Protein AF-A0A9E5PN42-F1 (afdb_monomer_lite)

Radius of gyration: 31.94 Å; chains: 1; bounding box: 64×83×110 Å

Sequence (280 aa):
MESFVILVLIAVAGLGISAAAQAGKRKPVKDAWRAAASALQLGLKPGDFFTYPEMHGEMHGHSVRVSIFTKGEESERHTRYRIILRSSLGVGLRIRERTALSGIQRLFRGKELSFDELEDRLVIRATASDAVVSMLGPLRRHTLRDFYAFFPDAVIDDTTITWENAGVDDTRDRIVENVRGLVKMADELEHWSREPEPRPLSEGDETTAAIAQTAVEPKRLPASIRVTDASESERAPSLSMDELLDPGWRPPRQPEVDETDMSEEERVEADAVIQEPKPA

Secondary structure (DSSP, 8-state):
-HHHHHHHHHHHHHHHHHHHHHHHHHHHHHHHHHHHHHHHT-EEE---SSS--EEEEEETTEEEEEEEEEETTTTEEEEEEEEE-SS--SS--EEEE--TT----TT--S-EE--TTSTTTEEEE-SSHHHHHHHT-HHHHHHHHHHHHHSTT-EEESSEEEEEEEB---SHHHHHHHHHHHHHHHHHHHHHHHS-------TTGGGS--------------------------PPP---GGGG--TT--PPPP---------TTTTSSTTSS--PPPP-

Structure (mmCIF, N/CA/C/O backbone):
data_AF-A0A9E5PN42-F1
#
_entry.id   AF-A0A9E5PN42-F1
#
loop_
_atom_site.group_PDB
_atom_site.id
_atom_site.type_symbol
_atom_site.label_atom_id
_atom_site.label_alt_id
_atom_site.label_comp_id
_atom_site.label_asym_id
_atom_site.label_entity_id
_atom_site.label_seq_id
_atom_site.pdbx_PDB_ins_code
_atom_site.Cartn_x
_atom_site.Cartn_y
_atom_site.Cartn_z
_atom_site.occupancy
_atom_site.B_iso_or_equiv
_atom_site.auth_seq_id
_atom_site.auth_comp_id
_atom_site.auth_asym_id
_atom_site.auth_atom_id
_atom_site.pdbx_PDB_model_num
ATOM 1 N N . MET A 1 1 ? 10.967 17.741 -52.995 1.00 62.84 1 MET A N 1
ATOM 2 C CA . MET A 1 1 ? 10.585 16.407 -52.472 1.00 62.84 1 MET A CA 1
ATOM 3 C C . MET A 1 1 ? 11.693 15.778 -51.630 1.00 62.84 1 MET A C 1
ATOM 5 O O . MET A 1 1 ? 11.369 15.193 -50.609 1.00 62.84 1 MET A O 1
ATOM 9 N N . GLU A 1 2 ? 12.974 15.951 -51.971 1.00 64.75 2 GLU A N 1
ATOM 10 C CA . GLU A 1 2 ? 14.103 15.354 -51.227 1.00 64.75 2 GLU A CA 1
ATOM 11 C C . GLU A 1 2 ? 14.234 15.832 -49.767 1.00 64.75 2 GLU A C 1
ATOM 13 O O . GLU A 1 2 ? 14.467 15.022 -48.874 1.00 64.75 2 GLU A O 1
ATOM 18 N N . SER A 1 3 ? 13.969 17.110 -49.475 1.00 63.12 3 SER A N 1
ATOM 19 C CA . SER A 1 3 ? 14.056 17.658 -48.107 1.00 63.12 3 SER A CA 1
ATOM 20 C C . SER A 1 3 ? 13.023 17.073 -47.129 1.00 63.12 3 SER A C 1
ATOM 22 O O . SER A 1 3 ? 13.270 17.023 -45.928 1.00 63.12 3 SER A O 1
ATOM 24 N N . PHE A 1 4 ? 11.877 16.592 -47.626 1.00 71.81 4 PHE A N 1
ATOM 25 C CA . PHE A 1 4 ? 10.840 15.969 -46.793 1.00 71.81 4 PHE A CA 1
ATOM 26 C C . PHE A 1 4 ? 11.228 14.540 -46.381 1.00 71.81 4 PHE A C 1
ATOM 28 O O . PHE A 1 4 ? 10.980 14.130 -45.251 1.00 71.81 4 PHE A O 1
ATOM 35 N N . VAL A 1 5 ? 11.906 13.800 -47.266 1.00 73.88 5 VAL A N 1
ATOM 36 C CA . VAL A 1 5 ? 12.378 12.431 -46.993 1.00 73.88 5 VAL A CA 1
ATOM 37 C C . VAL A 1 5 ? 13.467 12.426 -45.915 1.00 73.88 5 VAL A C 1
ATOM 39 O O . VAL A 1 5 ? 13.453 11.566 -45.037 1.00 73.88 5 VAL A O 1
ATOM 42 N N . ILE A 1 6 ? 14.361 13.420 -45.926 1.00 72.44 6 ILE A N 1
ATOM 43 C CA . ILE A 1 6 ? 15.416 13.567 -44.911 1.00 72.44 6 ILE A CA 1
ATOM 44 C C . ILE A 1 6 ? 14.811 13.865 -43.530 1.00 72.44 6 ILE A C 1
ATOM 46 O O . ILE A 1 6 ? 15.202 13.239 -42.548 1.00 72.44 6 ILE A O 1
ATOM 50 N N . LEU A 1 7 ? 13.812 14.752 -43.444 1.00 66.25 7 LEU A N 1
ATOM 51 C CA . LEU A 1 7 ? 13.136 15.055 -42.175 1.00 66.25 7 LEU A CA 1
ATOM 52 C C . LEU A 1 7 ? 12.368 13.850 -41.613 1.00 66.25 7 LEU A C 1
ATOM 54 O O . LEU A 1 7 ? 12.418 13.607 -40.409 1.00 66.25 7 LEU A O 1
ATOM 58 N N . VAL A 1 8 ? 11.714 13.055 -42.468 1.00 71.00 8 VAL A N 1
ATOM 59 C CA . VAL A 1 8 ? 11.044 11.814 -42.043 1.00 71.00 8 VAL A CA 1
ATOM 60 C C . VAL A 1 8 ? 12.058 10.780 -41.548 1.00 71.00 8 VAL A C 1
ATOM 62 O O . VAL A 1 8 ? 11.825 10.154 -40.517 1.00 71.00 8 VAL A O 1
ATOM 65 N N . LEU A 1 9 ? 13.206 10.624 -42.214 1.00 62.50 9 LEU A N 1
ATOM 66 C CA . LEU A 1 9 ? 14.257 9.703 -41.769 1.00 62.50 9 LEU A CA 1
ATOM 67 C C . LEU A 1 9 ? 14.884 10.124 -40.435 1.00 62.50 9 LEU A C 1
ATOM 69 O O . LEU A 1 9 ? 15.092 9.268 -39.578 1.00 62.50 9 LEU A O 1
ATOM 73 N N . ILE A 1 10 ? 15.129 11.421 -40.221 1.00 67.94 10 ILE A N 1
ATOM 74 C CA . ILE A 1 10 ? 15.631 11.938 -38.937 1.00 67.94 10 ILE A CA 1
ATOM 75 C C . ILE A 1 10 ? 14.587 11.742 -37.830 1.00 67.94 10 ILE A C 1
ATOM 77 O O . ILE A 1 10 ? 14.938 11.305 -36.736 1.00 67.94 10 ILE A O 1
ATOM 81 N N . ALA A 1 11 ? 13.302 11.982 -38.110 1.00 63.59 11 ALA A N 1
ATOM 82 C CA . ALA A 1 11 ? 12.229 11.732 -37.150 1.00 63.59 11 ALA A CA 1
ATOM 83 C C . ALA A 1 11 ? 12.112 10.239 -36.788 1.00 63.59 11 ALA A C 1
ATOM 85 O O . ALA A 1 11 ? 12.009 9.898 -35.612 1.00 63.59 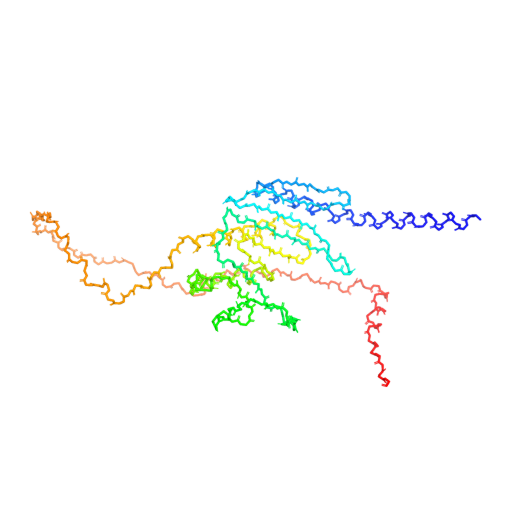11 ALA A O 1
ATOM 86 N N . VAL A 1 12 ? 12.195 9.333 -37.767 1.00 65.81 12 VAL A N 1
ATOM 87 C CA . VAL A 1 12 ? 12.164 7.878 -37.531 1.00 65.81 12 VAL A CA 1
ATOM 88 C C . VAL A 1 12 ? 13.413 7.403 -36.776 1.00 65.81 12 VAL A C 1
ATOM 90 O O . VAL A 1 12 ? 13.293 6.597 -35.854 1.00 65.81 12 VAL A O 1
ATOM 93 N N . ALA A 1 13 ? 14.599 7.925 -37.100 1.00 63.06 13 ALA A N 1
ATOM 94 C CA . ALA A 1 13 ? 15.837 7.602 -36.391 1.00 63.06 13 ALA A CA 1
ATOM 95 C C . ALA A 1 13 ? 15.826 8.127 -34.942 1.00 63.06 13 ALA A C 1
ATOM 97 O O . ALA A 1 13 ? 16.177 7.390 -34.019 1.00 63.06 13 ALA A O 1
ATOM 98 N N . GLY A 1 14 ? 15.345 9.355 -34.718 1.00 54.00 14 GLY A N 1
ATOM 99 C CA . GLY A 1 14 ? 15.180 9.939 -33.382 1.00 54.00 14 GLY A CA 1
ATOM 100 C C . GLY A 1 14 ? 14.159 9.183 -32.521 1.00 54.00 14 GLY A C 1
ATOM 101 O O . GLY A 1 14 ? 14.398 8.927 -31.335 1.00 54.00 14 GLY A O 1
ATOM 102 N N . LEU A 1 15 ? 13.054 8.730 -33.122 1.00 58.91 15 LEU A N 1
ATOM 103 C CA . LEU A 1 15 ? 12.092 7.839 -32.465 1.00 58.91 15 LEU A CA 1
ATOM 104 C C . LEU A 1 15 ? 12.705 6.461 -32.148 1.00 58.91 15 LEU A C 1
ATOM 106 O O . LEU A 1 15 ? 12.439 5.901 -31.086 1.00 58.91 15 LEU A O 1
ATOM 110 N N . GLY A 1 16 ? 13.572 5.933 -33.016 1.00 57.38 16 GLY A N 1
ATOM 111 C CA . GLY A 1 16 ? 14.276 4.667 -32.788 1.00 57.38 16 GLY A CA 1
ATOM 112 C C . GLY A 1 16 ? 15.251 4.711 -31.604 1.00 57.38 16 GLY A C 1
ATOM 113 O O . GLY A 1 16 ? 15.245 3.809 -30.764 1.00 57.38 16 GLY A O 1
ATOM 114 N N . ILE A 1 17 ? 16.052 5.776 -31.494 1.00 61.88 17 ILE A N 1
ATOM 115 C CA . ILE A 1 17 ? 17.057 5.928 -30.424 1.00 61.88 17 ILE A CA 1
ATOM 116 C C . ILE A 1 17 ? 16.381 6.143 -29.060 1.00 61.88 17 ILE A C 1
ATOM 118 O O . ILE A 1 17 ? 16.758 5.509 -28.070 1.00 61.88 17 ILE A O 1
ATOM 122 N N . SER A 1 18 ? 15.331 6.968 -29.003 1.00 57.62 18 SER A N 1
ATOM 123 C CA . SER A 1 18 ? 14.567 7.194 -27.766 1.00 57.62 18 SER A CA 1
ATOM 124 C C . SER A 1 18 ? 13.824 5.937 -27.288 1.00 57.62 18 SER A C 1
ATOM 126 O O . SER A 1 18 ? 13.799 5.651 -26.086 1.00 57.62 18 SER A O 1
ATOM 128 N N . ALA A 1 19 ? 13.294 5.123 -28.208 1.00 61.53 19 ALA A N 1
ATOM 129 C CA . ALA A 1 19 ? 12.686 3.836 -27.875 1.00 61.53 19 ALA A CA 1
ATOM 130 C C . ALA A 1 19 ? 13.707 2.829 -27.309 1.00 61.53 19 ALA A C 1
ATOM 132 O O . ALA A 1 19 ? 13.408 2.129 -26.335 1.00 61.53 19 ALA A O 1
ATOM 133 N N . ALA A 1 20 ? 14.924 2.779 -27.863 1.00 61.16 20 ALA A N 1
ATOM 134 C CA . ALA A 1 20 ? 15.982 1.876 -27.406 1.00 61.16 20 ALA A CA 1
ATOM 135 C C . ALA A 1 20 ? 16.491 2.223 -25.993 1.00 61.16 20 ALA A C 1
ATOM 137 O O . ALA A 1 20 ? 16.612 1.334 -25.146 1.00 61.16 20 ALA A O 1
ATOM 138 N N . ALA A 1 21 ? 16.698 3.511 -25.693 1.00 61.59 21 ALA A N 1
ATOM 139 C CA . ALA A 1 21 ? 17.111 3.965 -24.361 1.00 61.59 21 ALA A CA 1
ATOM 140 C C . ALA A 1 21 ? 16.058 3.647 -23.280 1.00 61.59 21 ALA A C 1
ATOM 142 O O . ALA A 1 21 ? 16.393 3.263 -22.156 1.00 61.59 21 ALA A O 1
ATOM 143 N N . GLN A 1 22 ? 14.766 3.734 -23.619 1.00 61.09 22 GLN A N 1
ATOM 144 C CA . GLN A 1 22 ? 13.691 3.350 -22.699 1.00 61.09 22 GLN A CA 1
ATOM 145 C C . GLN A 1 22 ? 13.547 1.831 -22.534 1.00 61.09 22 GLN A C 1
ATOM 147 O O . GLN A 1 22 ? 13.140 1.378 -21.462 1.00 61.09 22 GLN A O 1
ATOM 152 N N . ALA A 1 23 ? 13.885 1.029 -23.548 1.00 63.38 23 ALA A N 1
ATOM 153 C CA . ALA A 1 23 ? 13.803 -0.429 -23.471 1.00 63.38 23 ALA A CA 1
ATOM 154 C C . ALA A 1 23 ? 14.773 -1.016 -22.427 1.00 63.38 23 ALA A C 1
ATOM 156 O O . ALA A 1 23 ? 14.391 -1.926 -21.687 1.00 63.38 23 ALA A O 1
ATOM 157 N N . GLY A 1 24 ? 15.980 -0.447 -22.299 1.00 67.62 24 GLY A N 1
ATOM 158 C CA . GLY A 1 24 ? 16.983 -0.877 -21.315 1.00 67.62 24 GLY A CA 1
ATOM 159 C C . GLY A 1 24 ? 16.509 -0.756 -19.861 1.00 67.62 24 GLY A C 1
ATOM 160 O O . GLY A 1 24 ? 16.724 -1.667 -19.064 1.00 67.62 24 GLY A O 1
ATOM 161 N N . LYS A 1 25 ? 15.766 0.310 -19.530 1.00 74.00 25 LYS A N 1
ATOM 162 C CA . LYS A 1 25 ? 15.233 0.544 -18.173 1.00 74.00 25 LYS A CA 1
ATOM 163 C C . LYS A 1 25 ? 14.014 -0.325 -17.824 1.00 74.00 25 LYS A C 1
ATOM 165 O O . LYS A 1 25 ? 13.689 -0.477 -16.653 1.00 74.00 25 LYS A O 1
ATOM 170 N N . ARG A 1 26 ? 13.326 -0.921 -18.809 1.00 77.56 26 ARG A N 1
ATOM 171 C CA . ARG A 1 26 ? 12.111 -1.734 -18.571 1.00 77.56 26 ARG A CA 1
ATOM 172 C C . ARG A 1 26 ? 12.407 -3.174 -18.153 1.00 77.56 26 ARG A C 1
ATOM 174 O O . ARG A 1 26 ? 11.598 -3.773 -17.448 1.00 77.56 26 ARG A O 1
ATOM 181 N N . LYS A 1 27 ? 13.532 -3.742 -18.597 1.00 83.12 27 LYS A N 1
ATOM 182 C CA . LYS A 1 27 ? 13.930 -5.115 -18.253 1.00 83.12 27 LYS A CA 1
ATOM 183 C C . LYS A 1 27 ? 14.081 -5.339 -16.736 1.00 83.12 27 LYS A C 1
ATOM 185 O O . LYS A 1 27 ? 13.419 -6.255 -16.249 1.00 83.12 27 LYS A O 1
ATOM 190 N N . PRO A 1 28 ? 14.834 -4.509 -15.979 1.00 88.81 28 PRO A N 1
ATOM 191 C CA . PRO A 1 28 ? 14.987 -4.718 -14.537 1.00 88.81 28 PRO A CA 1
ATOM 192 C C . PRO A 1 28 ? 13.647 -4.650 -13.795 1.00 88.81 28 PRO A C 1
ATOM 194 O O . PRO A 1 28 ? 13.372 -5.514 -12.970 1.00 88.81 28 PRO A O 1
ATOM 197 N N . VAL A 1 29 ? 12.758 -3.721 -14.172 1.00 91.94 29 VAL A N 1
ATOM 198 C CA . VAL A 1 29 ? 11.407 -3.620 -13.592 1.00 91.94 29 VAL A CA 1
ATOM 199 C C . VAL A 1 29 ? 10.612 -4.908 -13.817 1.00 91.94 29 VAL A C 1
ATOM 201 O O . VAL A 1 29 ? 10.048 -5.460 -12.878 1.00 91.94 29 VAL A O 1
ATOM 204 N N . LYS A 1 30 ? 10.578 -5.435 -15.049 1.00 92.94 30 LYS A N 1
ATOM 205 C CA . LYS A 1 30 ? 9.834 -6.672 -15.347 1.00 92.94 30 LYS A CA 1
ATOM 206 C C . LYS A 1 30 ? 10.358 -7.870 -14.556 1.00 92.94 30 LYS A C 1
ATOM 208 O O . LYS A 1 30 ? 9.559 -8.685 -14.093 1.00 92.94 30 LYS A O 1
ATOM 213 N N . ASP A 1 31 ? 11.674 -7.979 -14.404 1.00 94.94 31 ASP A N 1
ATOM 214 C CA . ASP A 1 31 ? 12.296 -9.082 -13.675 1.00 94.94 31 ASP A CA 1
ATOM 215 C C . ASP A 1 31 ? 12.064 -8.957 -12.161 1.00 94.94 31 ASP A C 1
ATOM 217 O O . ASP A 1 31 ? 11.685 -9.943 -11.526 1.00 94.94 31 ASP A O 1
ATOM 221 N N . ALA A 1 32 ? 12.160 -7.746 -11.604 1.00 96.56 32 ALA A N 1
ATOM 222 C CA . ALA A 1 32 ? 11.830 -7.463 -10.209 1.00 96.56 32 ALA A CA 1
ATOM 223 C C . ALA A 1 32 ? 10.362 -7.766 -9.879 1.00 96.56 32 ALA A C 1
ATOM 225 O O . ALA A 1 32 ? 10.086 -8.449 -8.894 1.00 96.56 32 ALA A O 1
ATOM 226 N N . TRP A 1 33 ? 9.425 -7.343 -10.732 1.00 97.69 33 TRP A N 1
ATOM 227 C CA . TRP A 1 33 ? 7.994 -7.613 -10.556 1.00 97.69 33 TRP A CA 1
ATOM 228 C C . TRP A 1 33 ? 7.667 -9.102 -10.660 1.00 97.69 33 TRP A C 1
ATOM 230 O O . TRP A 1 33 ? 6.862 -9.610 -9.886 1.00 97.69 33 TRP A O 1
ATOM 240 N N . ARG A 1 34 ? 8.320 -9.837 -11.569 1.00 97.88 34 ARG A N 1
ATOM 241 C CA . ARG A 1 34 ? 8.177 -11.299 -11.654 1.00 97.88 34 ARG A CA 1
ATOM 242 C C . ARG A 1 34 ? 8.719 -11.999 -10.415 1.00 97.88 34 ARG A C 1
ATOM 244 O O . ARG A 1 34 ? 8.058 -12.891 -9.886 1.00 97.88 34 ARG A O 1
ATOM 251 N N . ALA A 1 35 ? 9.891 -11.588 -9.940 1.00 98.06 35 ALA A N 1
ATOM 252 C CA . ALA A 1 35 ? 10.485 -12.141 -8.731 1.00 98.06 35 ALA A CA 1
ATOM 253 C C . ALA A 1 35 ? 9.643 -11.826 -7.481 1.00 98.06 35 ALA A C 1
ATOM 255 O O . ALA A 1 35 ? 9.476 -12.697 -6.627 1.00 98.06 35 ALA A O 1
ATOM 256 N N . ALA A 1 36 ? 9.077 -10.618 -7.388 1.00 98.38 36 ALA A N 1
ATOM 257 C CA . ALA A 1 36 ? 8.181 -10.220 -6.305 1.00 98.38 36 ALA A CA 1
ATOM 258 C C . ALA A 1 36 ? 6.864 -11.006 -6.345 1.00 98.38 36 ALA A C 1
ATOM 260 O O . ALA A 1 36 ? 6.478 -11.580 -5.329 1.00 98.38 36 ALA A O 1
ATOM 261 N N . ALA A 1 37 ? 6.231 -11.123 -7.518 1.00 98.44 37 ALA A N 1
ATOM 262 C CA . ALA A 1 37 ? 5.018 -11.917 -7.709 1.00 98.44 37 ALA A CA 1
ATOM 263 C C . ALA A 1 37 ? 5.224 -13.367 -7.257 1.00 98.44 37 ALA A C 1
ATOM 265 O O . ALA A 1 37 ? 4.441 -13.891 -6.470 1.00 98.44 37 ALA A O 1
ATOM 266 N N . SER A 1 38 ? 6.333 -13.987 -7.675 1.00 98.31 38 SER A N 1
ATOM 267 C CA . SER A 1 38 ? 6.680 -15.345 -7.255 1.00 98.31 38 SER A CA 1
ATOM 268 C C . SER A 1 38 ? 6.931 -15.451 -5.748 1.00 98.31 38 SER A C 1
ATOM 270 O O . SER A 1 38 ? 6.533 -16.442 -5.144 1.00 98.31 38 SER A O 1
ATOM 272 N N . ALA A 1 39 ? 7.590 -14.462 -5.135 1.00 98.44 39 ALA A N 1
ATOM 273 C CA . ALA A 1 39 ? 7.885 -14.466 -3.701 1.00 98.44 39 ALA A CA 1
ATOM 274 C C . ALA A 1 39 ? 6.632 -14.270 -2.832 1.00 98.44 39 ALA A C 1
ATOM 276 O O . ALA A 1 39 ? 6.569 -14.795 -1.722 1.00 98.44 39 ALA A O 1
ATOM 277 N N . LEU A 1 40 ? 5.652 -13.520 -3.338 1.00 98.38 40 LEU A N 1
ATOM 278 C CA . LEU A 1 40 ? 4.369 -13.254 -2.685 1.00 98.38 40 LEU A CA 1
ATOM 279 C C . LEU A 1 40 ? 3.278 -14.261 -3.079 1.00 98.38 40 LEU A C 1
ATOM 281 O O . LEU A 1 40 ? 2.175 -14.178 -2.556 1.00 98.38 40 LEU A O 1
ATOM 285 N N . GLN A 1 41 ? 3.569 -15.187 -4.001 1.00 98.25 41 GLN A N 1
ATOM 286 C CA . GLN A 1 41 ? 2.592 -16.108 -4.599 1.00 98.25 41 GLN A CA 1
ATOM 287 C C . GLN A 1 41 ? 1.395 -15.384 -5.248 1.00 98.25 41 GLN A C 1
ATOM 289 O O . GLN A 1 41 ? 0.273 -15.884 -5.258 1.00 98.25 41 GLN A O 1
ATOM 294 N N . LEU A 1 42 ? 1.641 -14.202 -5.818 1.00 98.38 42 LEU A N 1
ATOM 295 C CA . LEU A 1 42 ? 0.645 -13.409 -6.536 1.00 98.38 42 LEU A CA 1
ATOM 296 C C . LEU A 1 42 ? 0.718 -13.679 -8.042 1.00 98.38 42 LEU A C 1
ATOM 298 O O . LEU A 1 42 ? 1.776 -13.975 -8.602 1.00 98.38 42 LEU A O 1
ATOM 302 N N . GLY A 1 43 ? -0.413 -13.521 -8.722 1.00 98.38 43 GLY A N 1
ATOM 303 C CA . GLY A 1 43 ? -0.472 -13.502 -10.176 1.00 98.38 43 GLY A CA 1
ATOM 304 C C . GLY A 1 43 ? 0.194 -12.245 -10.734 1.00 98.38 43 GLY A C 1
ATOM 305 O O . GLY A 1 43 ? 0.014 -11.147 -10.209 1.00 98.38 43 GLY A O 1
ATOM 306 N N . LEU A 1 44 ? 0.944 -12.393 -11.829 1.00 98.38 44 LEU A N 1
ATOM 307 C CA . LEU A 1 44 ? 1.532 -11.278 -12.570 1.00 98.38 44 LEU A CA 1
ATOM 308 C C . LEU A 1 44 ? 0.917 -11.192 -13.965 1.00 98.38 44 LEU A C 1
ATOM 310 O O . LEU A 1 44 ? 1.032 -12.117 -14.768 1.00 98.38 44 LEU A O 1
ATOM 314 N N . LYS A 1 45 ? 0.370 -10.026 -14.294 1.00 97.62 45 LYS A N 1
ATOM 315 C CA . LYS A 1 45 ? 0.113 -9.605 -15.668 1.00 97.62 45 LYS A CA 1
ATOM 316 C C . LYS A 1 45 ? 1.319 -8.770 -16.123 1.00 97.62 45 LYS A C 1
ATOM 318 O O . LYS A 1 45 ? 1.451 -7.638 -15.676 1.00 97.62 45 LYS A O 1
ATOM 323 N N . PRO A 1 46 ? 2.221 -9.281 -16.980 1.00 90.81 46 PRO A N 1
ATOM 324 C CA . PRO A 1 46 ? 3.549 -8.689 -17.214 1.00 90.81 46 PRO A CA 1
ATOM 325 C C . PRO A 1 46 ? 3.566 -7.337 -17.955 1.00 90.81 46 PRO A C 1
ATOM 327 O O . PRO A 1 46 ? 4.637 -6.741 -18.095 1.00 90.81 46 PRO A O 1
ATOM 330 N N . GLY A 1 47 ? 2.413 -6.860 -18.432 1.00 89.81 47 GLY A N 1
ATOM 331 C CA . GLY A 1 47 ? 2.311 -5.690 -19.303 1.00 89.81 47 GLY A CA 1
ATOM 332 C C . GLY A 1 47 ? 2.909 -5.927 -20.698 1.00 89.81 47 GLY A C 1
ATOM 333 O O . GLY A 1 47 ? 3.758 -6.800 -20.910 1.00 89.81 47 GLY A O 1
ATOM 334 N N . ASP A 1 48 ? 2.462 -5.143 -21.669 1.00 87.69 48 ASP A N 1
ATOM 335 C CA . ASP A 1 48 ? 2.958 -5.143 -23.048 1.00 87.69 48 ASP A CA 1
ATOM 336 C C . ASP A 1 48 ? 3.811 -3.891 -23.340 1.00 87.69 48 ASP A C 1
ATOM 338 O O . ASP A 1 48 ? 4.521 -3.388 -22.466 1.00 87.69 48 ASP A O 1
ATOM 342 N N . PHE A 1 49 ? 3.853 -3.432 -24.594 1.00 77.56 49 PHE A N 1
ATOM 343 C CA . PHE A 1 49 ? 4.582 -2.217 -24.962 1.00 77.56 49 PHE A CA 1
ATOM 344 C C . PHE A 1 49 ? 3.917 -0.942 -24.412 1.00 77.56 49 PHE A C 1
ATOM 346 O O . PHE A 1 49 ? 4.621 0.029 -24.111 1.00 77.56 49 PHE A O 1
ATOM 353 N N . PHE A 1 50 ? 2.592 -0.968 -24.242 1.00 83.81 50 PHE A N 1
ATOM 354 C CA . PHE A 1 50 ? 1.749 0.167 -23.861 1.00 83.81 50 PHE A CA 1
ATOM 355 C C . PHE A 1 50 ? 1.229 0.079 -22.422 1.00 83.81 50 PHE A C 1
ATOM 357 O O . PHE A 1 50 ? 0.785 1.080 -21.866 1.00 83.81 50 PHE A O 1
ATOM 364 N N . THR A 1 51 ? 1.291 -1.100 -21.809 1.00 89.25 51 THR A N 1
ATOM 365 C CA . THR A 1 51 ? 0.788 -1.363 -20.462 1.00 89.25 51 THR A CA 1
ATOM 366 C C . THR A 1 51 ? 1.912 -1.767 -19.519 1.00 89.25 51 THR A C 1
ATOM 368 O O . THR A 1 51 ? 2.848 -2.480 -19.883 1.00 89.25 51 THR A O 1
ATOM 371 N N . TYR A 1 52 ? 1.821 -1.298 -18.280 1.00 92.62 52 TYR A N 1
ATOM 372 C CA . TYR A 1 52 ? 2.759 -1.660 -17.226 1.00 92.62 52 TYR A CA 1
ATOM 373 C C . TYR A 1 52 ? 2.404 -3.016 -16.600 1.00 92.62 52 TYR A C 1
ATOM 375 O O . TYR A 1 52 ? 1.259 -3.465 -16.724 1.00 92.62 52 TYR A O 1
ATOM 383 N N . PRO A 1 53 ? 3.365 -3.682 -15.934 1.00 95.69 53 PRO A N 1
ATOM 384 C CA . PRO A 1 53 ? 3.059 -4.866 -15.152 1.00 95.69 53 PRO A CA 1
ATOM 385 C C . PRO A 1 53 ? 2.065 -4.561 -14.026 1.00 95.69 53 PRO A C 1
ATOM 387 O O . PRO A 1 53 ? 2.036 -3.468 -13.459 1.00 95.69 53 PRO A O 1
ATOM 390 N N . GLU A 1 54 ? 1.259 -5.563 -13.700 1.00 98.06 54 GLU A N 1
ATOM 391 C CA . GLU A 1 54 ? 0.275 -5.523 -12.626 1.00 98.06 54 GLU A CA 1
ATOM 392 C C . GLU A 1 54 ? 0.309 -6.848 -11.861 1.00 98.06 54 GLU A C 1
ATOM 394 O O . GLU A 1 54 ? 0.228 -7.919 -12.468 1.00 98.06 54 GLU A O 1
ATOM 399 N N . MET A 1 55 ? 0.405 -6.785 -10.534 1.00 98.56 55 MET A N 1
ATOM 400 C CA . MET A 1 55 ? 0.280 -7.949 -9.658 1.00 98.56 55 MET A CA 1
ATOM 401 C C . MET A 1 55 ? -1.083 -7.970 -8.986 1.00 98.56 55 MET A C 1
ATOM 403 O O . MET A 1 55 ? -1.585 -6.928 -8.567 1.00 98.56 55 MET A O 1
ATOM 407 N N . HIS A 1 56 ? -1.668 -9.155 -8.871 1.00 98.50 56 HIS A N 1
ATOM 408 C CA . HIS A 1 56 ? -2.946 -9.367 -8.204 1.00 98.50 56 HIS A CA 1
ATOM 409 C C . HIS A 1 56 ? -3.001 -10.751 -7.557 1.00 98.50 56 HIS A C 1
ATOM 411 O O . HIS A 1 56 ? -2.376 -11.693 -8.036 1.00 98.50 56 HIS A O 1
ATOM 417 N N . GLY A 1 57 ? -3.768 -10.894 -6.488 1.00 98.44 57 GLY A N 1
ATOM 418 C CA . GLY A 1 57 ? -3.988 -12.177 -5.829 1.00 98.44 57 GLY A CA 1
ATOM 419 C C . GLY A 1 57 ? -4.518 -11.976 -4.422 1.00 98.44 57 GLY A C 1
ATOM 420 O O . GLY A 1 57 ? -5.025 -10.904 -4.100 1.00 98.44 57 GLY A O 1
ATOM 421 N N . GLU A 1 58 ? -4.375 -12.991 -3.583 1.00 98.44 58 GLU A N 1
ATOM 422 C CA . GLU A 1 58 ? -4.793 -12.935 -2.187 1.00 98.44 58 GLU A CA 1
ATOM 423 C C . GLU A 1 58 ? -3.615 -13.230 -1.262 1.00 98.44 58 GLU A C 1
ATOM 425 O O . GLU A 1 58 ? -2.794 -14.100 -1.546 1.00 98.44 58 GLU A O 1
ATOM 430 N N . MET A 1 59 ? -3.542 -12.518 -0.139 1.00 98.31 59 MET A N 1
ATOM 431 C CA . MET A 1 59 ? -2.580 -12.782 0.928 1.00 98.31 59 MET A CA 1
ATOM 432 C C . MET A 1 59 ? -3.287 -12.633 2.276 1.00 98.31 59 MET A C 1
ATOM 434 O O . MET A 1 59 ? -3.914 -11.612 2.535 1.00 98.31 59 MET A O 1
ATOM 438 N N . HIS A 1 60 ? -3.251 -13.683 3.102 1.00 97.75 60 HIS A N 1
ATOM 439 C CA . HIS A 1 60 ? -3.990 -13.771 4.379 1.00 97.75 60 HIS A CA 1
ATOM 440 C C . HIS A 1 60 ? -5.518 -13.540 4.248 1.00 97.75 60 HIS A C 1
ATOM 442 O O . HIS A 1 60 ? -6.205 -13.133 5.187 1.00 97.75 60 HIS A O 1
ATOM 448 N N . GLY A 1 61 ? -6.066 -13.826 3.061 1.00 97.56 61 GLY A N 1
ATOM 449 C CA . GLY A 1 61 ? -7.468 -13.587 2.707 1.00 97.56 61 GLY A CA 1
ATOM 450 C C . GLY A 1 61 ? -7.766 -12.167 2.216 1.00 97.56 61 GLY A C 1
ATOM 451 O O . GLY A 1 61 ? -8.881 -11.906 1.778 1.00 97.56 61 GLY A O 1
ATOM 452 N N . HIS A 1 62 ? -6.794 -11.253 2.245 1.00 98.38 62 HIS A N 1
ATOM 453 C CA . HIS A 1 62 ? -6.930 -9.911 1.684 1.00 98.38 62 HIS A CA 1
ATOM 454 C C . HIS A 1 62 ? -6.602 -9.918 0.193 1.00 98.38 62 HIS A C 1
ATOM 456 O O . HIS A 1 62 ? -5.573 -10.461 -0.212 1.00 98.38 62 HIS A O 1
ATOM 462 N N . SER A 1 63 ? -7.428 -9.270 -0.628 1.00 98.50 63 SER A N 1
ATOM 463 C CA . SER A 1 63 ? -7.133 -9.126 -2.056 1.00 98.50 63 SER A CA 1
ATOM 464 C C . SER A 1 63 ? -6.074 -8.042 -2.249 1.00 98.50 63 SER A C 1
ATOM 466 O O . SER A 1 63 ? -6.300 -6.869 -1.950 1.00 98.50 63 SER A O 1
ATOM 468 N N . VAL A 1 64 ? -4.930 -8.421 -2.804 1.00 98.75 64 VAL A N 1
ATOM 469 C CA . VAL A 1 64 ? -3.787 -7.548 -3.073 1.00 98.75 64 VAL A CA 1
ATOM 470 C C . VAL A 1 64 ? -3.780 -7.168 -4.547 1.00 98.75 64 VAL A C 1
ATOM 472 O O . VAL A 1 64 ? -3.909 -8.030 -5.414 1.00 98.75 64 VAL A O 1
ATOM 475 N N . ARG A 1 65 ? -3.576 -5.884 -4.844 1.00 98.69 65 ARG A N 1
ATOM 476 C CA . ARG A 1 65 ? -3.320 -5.380 -6.195 1.00 98.69 65 ARG A CA 1
ATOM 477 C C . ARG A 1 65 ? -2.185 -4.363 -6.175 1.00 98.69 65 ARG A C 1
ATOM 479 O O . ARG A 1 65 ? -2.235 -3.396 -5.419 1.00 98.69 65 ARG A O 1
ATOM 486 N N . VAL A 1 66 ? -1.189 -4.557 -7.032 1.00 98.56 66 VAL A N 1
ATOM 487 C CA . VAL A 1 66 ? -0.063 -3.630 -7.214 1.00 98.56 66 VAL A CA 1
ATOM 488 C C . VAL A 1 66 ? 0.025 -3.265 -8.688 1.00 98.56 66 VAL A C 1
ATOM 490 O O . VAL A 1 66 ? 0.030 -4.147 -9.544 1.00 98.56 66 VAL A O 1
ATOM 493 N N . SER A 1 67 ? 0.064 -1.976 -9.006 1.00 97.81 67 SER A N 1
ATOM 494 C CA . SER A 1 67 ? 0.040 -1.491 -10.392 1.00 97.81 67 SER A CA 1
ATOM 495 C C . SER A 1 67 ? 0.861 -0.222 -10.553 1.00 97.81 67 SER A C 1
ATOM 497 O O . SER A 1 67 ? 0.839 0.630 -9.667 1.00 97.81 67 SER A O 1
ATOM 499 N N . ILE A 1 68 ? 1.506 -0.048 -11.703 1.00 96.88 68 ILE A N 1
ATOM 500 C CA . ILE A 1 68 ? 2.144 1.223 -12.065 1.00 96.88 68 ILE A CA 1
ATOM 501 C C . ILE A 1 68 ? 1.134 2.083 -12.821 1.00 96.88 68 ILE A C 1
ATOM 503 O O . ILE A 1 68 ? 0.453 1.601 -13.729 1.00 96.88 68 ILE A O 1
ATOM 507 N N . PHE A 1 69 ? 1.055 3.362 -12.475 1.00 94.69 69 PHE A N 1
ATOM 508 C CA . PHE A 1 69 ? 0.222 4.334 -13.173 1.00 94.69 69 PHE A CA 1
ATOM 509 C C . PHE A 1 69 ? 0.975 5.648 -13.375 1.00 94.69 69 PHE A C 1
ATOM 511 O O . PHE A 1 69 ? 2.008 5.890 -12.755 1.00 94.69 69 PHE A O 1
ATOM 518 N N . THR A 1 70 ? 0.457 6.481 -14.271 1.00 93.56 70 THR A N 1
ATOM 519 C CA . THR A 1 70 ? 0.991 7.814 -14.547 1.00 93.56 70 THR A CA 1
ATOM 520 C C . THR A 1 70 ? 0.060 8.867 -13.946 1.00 93.56 70 THR A C 1
ATOM 522 O O . THR A 1 70 ? -1.161 8.744 -14.081 1.00 93.56 70 THR A O 1
ATOM 525 N N . LYS A 1 71 ? 0.615 9.872 -13.264 1.00 90.44 71 LYS A N 1
ATOM 526 C CA . LYS A 1 71 ? -0.115 10.953 -12.584 1.00 90.44 71 LYS A CA 1
ATOM 527 C C . LYS A 1 71 ? 0.537 12.301 -12.909 1.00 90.44 71 LYS A C 1
ATOM 529 O O . LYS A 1 71 ? 1.740 12.363 -13.124 1.00 90.44 71 LYS A O 1
ATOM 534 N N . GLY A 1 72 ? -0.262 13.368 -12.908 1.00 88.56 72 GLY A N 1
ATOM 535 C CA . GLY A 1 72 ? 0.223 14.740 -13.094 1.00 88.56 72 GLY A CA 1
ATOM 536 C C . GLY A 1 72 ? 0.480 15.132 -14.552 1.00 88.56 72 GLY A C 1
ATOM 537 O O . GLY A 1 72 ? 0.426 14.299 -15.458 1.00 88.56 72 GLY A O 1
ATOM 538 N N . GLU A 1 73 ? 0.729 16.425 -14.767 1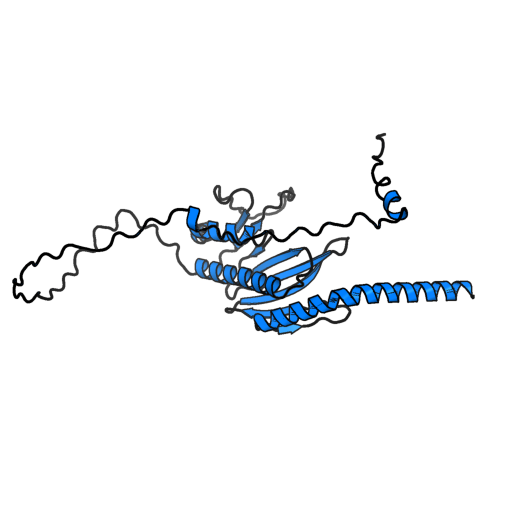.00 83.19 73 GLU A N 1
ATOM 539 C CA . GLU A 1 73 ? 1.005 16.999 -16.093 1.00 83.19 73 GLU A CA 1
ATOM 540 C C . GLU A 1 73 ? 2.353 16.521 -16.650 1.00 83.19 73 GLU A C 1
ATOM 542 O O . GLU A 1 73 ? 2.460 16.214 -17.836 1.00 83.19 73 GLU A O 1
ATOM 547 N N . GLU A 1 74 ? 3.348 16.332 -15.779 1.00 84.56 74 GLU A N 1
ATOM 548 C CA . GLU A 1 74 ? 4.687 15.845 -16.142 1.00 84.56 74 GLU A CA 1
ATOM 549 C C . GLU A 1 74 ? 4.738 14.337 -16.436 1.00 84.56 74 GLU A C 1
ATOM 551 O O . GLU A 1 74 ? 5.790 13.785 -16.757 1.00 84.56 74 GLU A O 1
ATOM 556 N N . SER A 1 75 ? 3.590 13.651 -16.389 1.00 88.25 75 SER A N 1
ATOM 557 C CA . SER A 1 75 ? 3.496 12.211 -16.638 1.00 88.25 75 SER A CA 1
ATOM 558 C C . SER A 1 75 ? 4.413 11.379 -15.728 1.00 88.25 75 SER A C 1
ATOM 560 O O . SER A 1 75 ? 4.991 10.368 -16.151 1.00 88.25 75 SER A O 1
ATOM 562 N N . GLU A 1 76 ? 4.497 11.765 -14.455 1.00 91.00 76 GLU A N 1
ATOM 563 C CA . GLU A 1 76 ? 5.261 11.042 -13.445 1.00 91.00 76 GLU A CA 1
ATOM 564 C C . GLU A 1 76 ? 4.681 9.647 -13.221 1.00 91.00 76 GLU A C 1
ATOM 566 O O . GLU A 1 76 ? 3.464 9.429 -13.213 1.00 91.00 76 GLU A O 1
ATOM 571 N N . ARG A 1 77 ? 5.565 8.662 -13.060 1.00 94.06 77 ARG A N 1
ATOM 572 C CA . ARG A 1 77 ? 5.168 7.278 -12.792 1.00 94.06 77 ARG A CA 1
ATOM 573 C C . ARG A 1 77 ? 5.121 7.036 -11.296 1.00 94.06 77 ARG A C 1
ATOM 575 O O . ARG A 1 77 ? 6.047 7.404 -10.586 1.00 94.06 77 ARG A O 1
ATOM 582 N N . HIS A 1 78 ? 4.092 6.328 -10.862 1.00 95.81 78 HIS A N 1
ATOM 583 C CA . HIS A 1 78 ? 3.879 5.944 -9.475 1.00 95.81 78 HIS A CA 1
ATOM 584 C C . HIS A 1 78 ? 3.551 4.461 -9.378 1.00 95.81 78 HIS A C 1
ATOM 586 O O . HIS A 1 78 ? 2.927 3.887 -10.278 1.00 95.81 78 HIS A O 1
ATOM 592 N N . THR A 1 79 ? 3.905 3.856 -8.250 1.00 97.88 79 THR A N 1
ATOM 593 C CA . THR A 1 79 ? 3.500 2.493 -7.906 1.00 97.88 79 THR A CA 1
ATOM 594 C C . THR A 1 79 ? 2.358 2.564 -6.908 1.00 97.88 79 THR A C 1
ATOM 596 O O . THR A 1 79 ? 2.522 3.052 -5.794 1.00 97.88 79 THR A O 1
ATOM 599 N N . ARG A 1 80 ? 1.177 2.090 -7.306 1.00 98.31 80 ARG A N 1
ATOM 600 C CA . ARG A 1 80 ? 0.009 2.002 -6.431 1.00 98.31 80 ARG A CA 1
ATOM 601 C C . ARG A 1 80 ? -0.087 0.615 -5.831 1.00 98.31 80 ARG A C 1
ATOM 603 O O . ARG A 1 80 ? -0.176 -0.371 -6.563 1.00 98.31 80 ARG A O 1
ATOM 610 N N . TYR A 1 81 ? -0.190 0.583 -4.516 1.00 98.69 81 TYR A N 1
ATOM 611 C CA . TYR A 1 81 ? -0.532 -0.580 -3.724 1.00 98.69 81 TYR A CA 1
ATOM 612 C C . TYR A 1 81 ? -1.968 -0.445 -3.239 1.00 98.69 81 TYR A C 1
ATOM 614 O O . TYR A 1 81 ? -2.354 0.592 -2.702 1.00 98.69 81 TYR A O 1
ATOM 622 N N . ARG A 1 82 ? -2.775 -1.485 -3.433 1.00 98.69 82 ARG A N 1
ATOM 623 C CA . ARG A 1 82 ? -4.157 -1.539 -2.964 1.00 98.69 82 ARG A CA 1
ATOM 624 C C . ARG A 1 82 ? -4.423 -2.887 -2.315 1.00 98.69 82 ARG A C 1
ATOM 626 O O . ARG A 1 82 ? -4.383 -3.913 -2.989 1.00 98.69 82 ARG A O 1
ATOM 633 N N . ILE A 1 83 ? -4.737 -2.860 -1.028 1.00 98.62 83 ILE A N 1
ATOM 634 C CA . ILE A 1 83 ? -5.158 -4.018 -0.245 1.00 98.62 83 ILE A CA 1
ATOM 635 C C . ILE A 1 83 ? -6.648 -3.864 0.032 1.00 98.62 83 ILE A C 1
ATOM 637 O O . ILE A 1 83 ? -7.070 -2.858 0.598 1.00 98.62 83 ILE A O 1
ATOM 641 N N . ILE A 1 84 ? -7.452 -4.827 -0.400 1.00 98.44 84 ILE A N 1
ATOM 642 C CA . ILE A 1 84 ? -8.878 -4.900 -0.085 1.00 98.44 84 ILE A CA 1
ATOM 643 C C . ILE A 1 84 ? -9.028 -5.857 1.095 1.00 98.44 84 ILE A C 1
ATOM 645 O O . ILE A 1 84 ? -8.579 -7.005 1.030 1.00 98.44 84 ILE A O 1
ATOM 649 N N . LEU A 1 85 ? -9.629 -5.365 2.174 1.00 98.12 85 LEU A N 1
ATOM 650 C CA . LEU A 1 85 ? -9.855 -6.123 3.398 1.00 98.12 85 LEU A CA 1
ATOM 651 C C . LEU A 1 85 ? -10.823 -7.289 3.127 1.00 98.12 85 LEU A C 1
ATOM 653 O O . LEU A 1 85 ? -11.688 -7.191 2.255 1.00 98.12 85 LEU A O 1
ATOM 657 N N . ARG A 1 86 ? -10.688 -8.396 3.871 1.00 97.25 86 ARG A N 1
ATOM 658 C CA . ARG A 1 86 ? -11.597 -9.552 3.726 1.00 97.25 86 ARG A CA 1
ATOM 659 C C . ARG A 1 86 ? -12.948 -9.266 4.376 1.00 97.25 86 ARG A C 1
ATOM 661 O O . ARG A 1 86 ? -13.947 -9.905 4.056 1.00 97.25 86 ARG A O 1
ATOM 668 N N . SER A 1 87 ? -12.992 -8.325 5.313 1.00 95.00 87 SER A N 1
ATOM 669 C CA . SER A 1 87 ? -14.212 -7.864 5.965 1.00 95.00 87 SER A CA 1
ATOM 670 C C . SER A 1 87 ? -14.182 -6.350 6.146 1.00 95.00 87 SER A C 1
ATOM 672 O O . SER A 1 87 ? -13.139 -5.770 6.429 1.00 95.00 87 SER A O 1
ATOM 674 N N . SER A 1 88 ? -15.342 -5.714 5.986 1.00 93.81 88 SER A N 1
ATOM 675 C CA . SER A 1 88 ? -15.517 -4.297 6.321 1.00 93.81 88 SER A CA 1
ATOM 676 C C . SER A 1 88 ? -15.251 -4.086 7.810 1.00 93.81 88 SER A C 1
ATOM 678 O O . SER A 1 88 ? -15.702 -4.897 8.621 1.00 93.81 88 SER A O 1
ATOM 680 N N . LEU A 1 89 ? -14.595 -2.985 8.176 1.00 93.19 89 LEU A N 1
ATOM 681 C CA . LEU A 1 89 ? -14.413 -2.608 9.582 1.00 93.19 89 LEU A CA 1
ATOM 682 C C . LEU A 1 89 ? -15.743 -2.191 10.239 1.00 93.19 89 LEU A C 1
ATOM 684 O O . LEU A 1 89 ? -15.882 -2.272 11.455 1.00 93.19 89 LEU A O 1
ATOM 688 N N . GLY A 1 90 ? -16.739 -1.778 9.447 1.00 91.50 90 GLY A N 1
ATOM 689 C CA . GLY A 1 90 ? -18.111 -1.524 9.891 1.00 91.50 90 GLY A CA 1
ATOM 690 C C . GLY A 1 90 ? -18.301 -0.216 10.661 1.00 91.50 90 GLY A C 1
ATOM 691 O O . GLY A 1 90 ? -19.369 0.017 11.223 1.00 91.50 90 GLY A O 1
ATOM 692 N N . VAL A 1 91 ? -17.291 0.653 10.684 1.00 89.12 91 VAL A N 1
ATOM 693 C CA . VAL A 1 91 ? -17.284 1.899 11.473 1.00 89.12 91 VAL A CA 1
ATOM 694 C C . VAL A 1 91 ? -17.268 3.155 10.591 1.00 89.12 91 VAL A C 1
ATOM 696 O O . VAL A 1 91 ? -17.351 4.292 11.078 1.00 89.12 91 VAL A O 1
ATOM 699 N N . GLY A 1 92 ? -17.207 2.959 9.270 1.00 87.88 92 GLY A N 1
ATOM 700 C CA . GLY A 1 92 ? -17.102 4.033 8.289 1.00 87.88 92 GLY A CA 1
ATOM 701 C C . GLY A 1 92 ? -15.769 4.761 8.418 1.00 87.88 92 GLY A C 1
ATOM 702 O O . GLY A 1 92 ? -15.747 5.990 8.333 1.00 87.88 92 GLY A O 1
ATOM 703 N N . LEU A 1 93 ? -14.699 4.011 8.708 1.00 91.06 93 LEU A N 1
ATOM 704 C CA . LEU A 1 93 ? -13.367 4.555 8.945 1.00 91.06 93 LEU A CA 1
ATOM 705 C C . LEU A 1 93 ? -12.806 5.179 7.669 1.00 91.06 93 LEU A C 1
ATOM 707 O O . LEU A 1 93 ? -12.903 4.593 6.591 1.00 91.06 93 LEU A O 1
ATOM 711 N N . ARG A 1 94 ? -12.167 6.336 7.821 1.00 92.56 94 ARG A N 1
ATOM 712 C CA . ARG A 1 94 ? -11.262 6.915 6.836 1.00 92.56 94 ARG A CA 1
ATOM 713 C C . ARG A 1 94 ? -10.121 7.648 7.530 1.00 92.56 94 ARG A C 1
ATOM 715 O O . ARG A 1 94 ? -10.353 8.679 8.160 1.00 92.56 94 ARG A O 1
ATOM 722 N N . ILE A 1 95 ? -8.905 7.137 7.391 1.00 91.19 95 ILE A N 1
ATOM 723 C CA . ILE A 1 95 ? -7.670 7.720 7.918 1.00 91.19 95 ILE A CA 1
ATOM 724 C C . ILE A 1 95 ? -6.806 8.167 6.743 1.00 91.19 95 ILE A C 1
ATOM 726 O O . ILE A 1 95 ? -6.661 7.456 5.746 1.00 91.19 95 ILE A O 1
ATOM 730 N N . ARG A 1 96 ? -6.254 9.372 6.854 1.00 89.88 96 ARG A N 1
ATOM 731 C CA . ARG A 1 96 ? -5.278 9.921 5.912 1.00 89.88 96 ARG A CA 1
ATOM 732 C C . ARG A 1 96 ? -4.323 10.858 6.632 1.00 89.88 96 ARG A C 1
ATOM 734 O O . ARG A 1 96 ? -4.701 11.458 7.640 1.00 89.88 96 ARG A O 1
ATOM 741 N N . GLU A 1 97 ? -3.142 11.053 6.065 1.00 85.50 97 GLU A N 1
ATOM 742 C CA . GLU A 1 97 ? -2.250 12.116 6.511 1.00 85.50 97 GLU A CA 1
ATOM 743 C C . GLU A 1 97 ? -2.797 13.500 6.097 1.00 85.50 97 GLU A C 1
ATOM 745 O O . GLU A 1 97 ? -3.444 13.672 5.057 1.00 85.50 97 GLU A O 1
ATOM 750 N N . ARG A 1 98 ? -2.599 14.502 6.951 1.00 78.38 98 ARG A N 1
ATOM 751 C CA . ARG A 1 98 ? -2.921 15.904 6.730 1.00 78.38 98 ARG A CA 1
ATOM 752 C C . ARG A 1 98 ? -1.786 16.487 5.904 1.00 78.38 98 ARG A C 1
ATOM 754 O O . ARG A 1 98 ? -0.791 16.963 6.437 1.00 78.38 98 ARG A O 1
ATOM 761 N N . THR A 1 99 ? -1.950 16.496 4.592 1.00 70.19 99 THR A N 1
ATOM 762 C CA . THR A 1 99 ? -1.040 17.233 3.718 1.00 70.19 99 THR A CA 1
ATOM 763 C C . THR A 1 99 ? -1.220 18.735 3.976 1.00 70.19 99 THR A C 1
ATOM 765 O O . THR A 1 99 ? -2.340 19.251 3.923 1.00 70.19 99 THR A O 1
ATOM 768 N N . ALA A 1 100 ? -0.125 19.455 4.243 1.00 56.16 100 ALA A N 1
ATOM 769 C CA . ALA A 1 100 ? -0.105 20.871 4.648 1.00 56.16 100 ALA A CA 1
ATOM 770 C C . ALA A 1 100 ? -0.745 21.864 3.644 1.00 56.16 100 ALA A C 1
ATOM 772 O O . ALA A 1 100 ? -0.865 23.051 3.932 1.00 56.16 100 ALA A O 1
ATOM 773 N N . LEU A 1 101 ? -1.196 21.391 2.477 1.00 52.00 101 LEU A N 1
ATOM 774 C CA . LEU A 1 101 ? -1.770 22.190 1.391 1.00 52.00 101 LEU A CA 1
ATOM 775 C C . LEU A 1 101 ? -3.299 22.082 1.242 1.00 52.00 101 LEU A C 1
ATOM 777 O O . LEU A 1 101 ? -3.872 22.730 0.368 1.00 52.00 101 LEU A O 1
ATOM 781 N N . SER A 1 102 ? -4.015 21.329 2.087 1.00 49.06 102 SER A N 1
ATOM 782 C CA . SER A 1 102 ? -5.477 21.191 1.956 1.00 49.06 102 SER A CA 1
ATOM 783 C C . SER A 1 102 ? -6.273 22.314 2.641 1.00 49.06 102 SER A C 1
ATOM 785 O O . SER A 1 102 ? -7.172 22.052 3.443 1.00 49.06 102 SER A O 1
ATOM 787 N N . GLY A 1 103 ? -5.999 23.571 2.288 1.00 47.06 103 GLY A N 1
ATOM 788 C CA . GLY A 1 103 ? -6.782 24.757 2.671 1.00 47.06 103 GLY A CA 1
ATOM 789 C C . GLY A 1 103 ? -8.202 24.825 2.074 1.00 47.06 103 GLY A C 1
ATOM 790 O O . GLY A 1 103 ? -8.746 25.910 1.892 1.00 47.06 103 GLY A O 1
ATOM 791 N N . ILE A 1 104 ? -8.831 23.688 1.755 1.00 49.47 104 ILE A N 1
ATOM 792 C CA . ILE A 1 104 ? -10.190 23.608 1.197 1.00 49.47 104 ILE A CA 1
ATOM 793 C C . ILE A 1 104 ? -11.069 22.793 2.158 1.00 49.47 104 ILE A C 1
ATOM 795 O O . ILE A 1 104 ? -11.429 21.643 1.918 1.00 49.47 104 ILE A O 1
ATOM 799 N N . GLN A 1 105 ? -11.413 23.415 3.287 1.00 46.81 105 GLN A N 1
ATOM 800 C CA . GLN A 1 105 ? -12.299 22.867 4.326 1.00 46.81 105 GLN A CA 1
ATOM 801 C C . GLN A 1 105 ? -13.801 23.116 4.073 1.00 46.81 105 GLN A C 1
ATOM 803 O O . GLN A 1 105 ? -14.633 22.722 4.884 1.00 46.81 105 GLN A O 1
ATOM 808 N N . ARG A 1 106 ? -14.210 23.757 2.970 1.00 49.75 106 ARG A N 1
ATOM 809 C CA . ARG A 1 106 ? -15.573 24.327 2.872 1.00 49.75 106 ARG A CA 1
ATOM 810 C C . ARG A 1 106 ? -16.689 23.418 2.328 1.00 49.75 106 ARG A C 1
ATOM 812 O O . ARG A 1 106 ? -17.794 23.917 2.155 1.00 49.75 106 ARG A O 1
ATOM 819 N N . LEU A 1 107 ? -16.478 22.117 2.087 1.00 43.44 107 LEU A N 1
ATOM 820 C CA . LEU A 1 107 ? -17.501 21.297 1.401 1.00 43.44 107 LEU A CA 1
ATOM 821 C C . LEU A 1 107 ? -17.784 19.887 1.955 1.00 43.44 107 LEU A C 1
ATOM 823 O O . LEU A 1 107 ? -18.348 19.072 1.229 1.00 43.44 107 LEU A O 1
ATOM 827 N N . PHE A 1 108 ? -17.438 19.551 3.204 1.00 52.38 108 PHE A N 1
ATOM 828 C CA . PHE A 1 108 ? -17.588 18.162 3.679 1.00 52.38 108 PHE A CA 1
ATOM 829 C C . PHE A 1 108 ? -18.346 18.057 5.014 1.00 52.38 108 PHE A C 1
ATOM 831 O O . PHE A 1 108 ? -17.809 18.346 6.075 1.00 52.38 108 PHE A O 1
ATOM 838 N N . ARG A 1 109 ? -19.615 17.619 4.941 1.00 57.19 109 ARG A N 1
ATOM 839 C CA . ARG A 1 109 ? -20.585 17.452 6.049 1.00 57.19 109 ARG A CA 1
ATOM 840 C C . ARG A 1 109 ? -20.352 16.181 6.898 1.00 57.19 109 ARG A C 1
ATOM 842 O O . ARG A 1 109 ? -21.299 15.454 7.179 1.00 57.19 109 ARG A O 1
ATOM 849 N N . GLY A 1 110 ? -19.107 15.867 7.257 1.00 58.84 110 GLY A N 1
ATOM 850 C CA . GLY A 1 110 ? -18.771 14.743 8.147 1.00 58.84 110 GLY A CA 1
ATOM 851 C C . GLY A 1 110 ? -18.212 15.245 9.477 1.00 58.84 110 GLY A C 1
ATOM 852 O O . GLY A 1 110 ? -17.497 16.244 9.488 1.00 58.84 110 GLY A O 1
ATOM 853 N N . LYS A 1 111 ? -18.526 14.570 10.590 1.00 61.78 111 LYS A N 1
ATOM 854 C CA . LYS A 1 111 ? -17.954 14.884 11.908 1.00 61.78 111 LYS A CA 1
ATOM 855 C C . LYS A 1 111 ? -16.480 14.454 11.902 1.00 61.78 111 LYS A C 1
ATOM 857 O O . LYS A 1 111 ? -16.177 13.265 11.896 1.00 61.78 111 LYS A O 1
ATOM 862 N N . GLU A 1 112 ? -15.574 15.419 11.791 1.00 62.62 112 GLU A N 1
ATOM 863 C CA . GLU A 1 112 ? -14.129 15.185 11.863 1.00 62.62 112 GLU A CA 1
ATOM 864 C C . GLU A 1 112 ? -13.748 14.907 13.319 1.00 62.62 112 GLU A C 1
ATOM 866 O O . GLU A 1 112 ? -14.148 15.656 14.212 1.00 62.62 112 GLU A O 1
ATOM 871 N N . LEU A 1 113 ? -13.031 13.809 13.566 1.00 58.50 113 LEU A N 1
ATOM 872 C CA . LEU A 1 113 ? -12.514 13.502 14.893 1.00 58.50 113 LEU A CA 1
ATOM 873 C C . LEU A 1 113 ? -11.084 14.014 14.954 1.00 58.50 113 LEU A C 1
ATOM 875 O O . LEU A 1 113 ? -10.195 13.485 14.290 1.00 58.50 113 LEU A O 1
ATOM 879 N N . SER A 1 114 ? -10.892 15.072 15.733 1.00 56.16 114 SER A N 1
ATOM 880 C CA . SER A 1 114 ? -9.569 15.508 16.155 1.00 56.16 114 SER A CA 1
ATOM 881 C C . SER A 1 114 ? -9.266 14.793 17.462 1.00 56.16 114 SER A C 1
ATOM 883 O O . SER A 1 114 ? -10.022 14.928 18.422 1.00 56.16 114 SER A O 1
ATOM 885 N N . PHE A 1 115 ? -8.205 13.997 17.484 1.00 58.28 115 PHE A N 1
ATOM 886 C CA . PHE A 1 115 ? -7.691 13.401 18.709 1.00 58.28 115 PHE A CA 1
ATOM 887 C C . PHE A 1 115 ? -6.467 14.217 19.114 1.00 58.28 115 PHE A C 1
ATOM 889 O O . PHE A 1 115 ? -5.484 14.204 18.380 1.00 58.28 115 PHE A O 1
ATOM 896 N N . ASP A 1 116 ? -6.512 14.889 20.265 1.00 55.28 116 ASP A N 1
ATOM 897 C CA . ASP A 1 116 ? -5.436 15.786 20.727 1.00 55.28 116 ASP A CA 1
ATOM 898 C C . ASP A 1 116 ? -4.065 15.085 20.894 1.00 55.28 116 ASP A C 1
ATOM 900 O O . ASP A 1 116 ? -3.036 15.748 20.954 1.00 55.28 116 ASP A O 1
ATOM 904 N N . GLU A 1 117 ? -4.024 13.745 20.907 1.00 50.62 117 GLU A N 1
ATOM 905 C CA . GLU A 1 117 ? -2.799 12.936 21.066 1.00 50.62 117 GLU A CA 1
ATOM 906 C C . GLU A 1 117 ? -2.341 12.207 19.780 1.00 50.62 117 GLU A C 1
ATOM 908 O O . GLU A 1 117 ? -1.220 11.695 19.719 1.00 50.62 117 GLU A O 1
ATOM 913 N N . LEU A 1 118 ? -3.179 12.147 18.733 1.00 52.47 118 LEU A N 1
ATOM 914 C CA . LEU A 1 118 ? -2.732 11.808 17.370 1.00 52.47 118 LEU A CA 1
ATOM 915 C C . LEU A 1 118 ? -2.365 13.125 16.688 1.00 52.47 118 LEU A C 1
ATOM 917 O O . LEU A 1 118 ? -3.072 13.602 15.806 1.00 52.47 118 LEU A O 1
ATOM 921 N N . GLU A 1 119 ? -1.290 13.718 17.204 1.00 55.94 119 GLU A N 1
ATOM 922 C CA . GLU A 1 119 ? -0.596 14.922 16.745 1.00 55.94 119 GLU A CA 1
ATOM 923 C C . GLU A 1 119 ? -0.839 15.246 15.265 1.00 55.94 119 GLU A C 1
ATOM 925 O O . GLU A 1 119 ? -0.652 14.360 14.434 1.00 55.94 119 GLU A O 1
ATOM 930 N N . ASP A 1 120 ? -1.220 16.507 14.995 1.00 64.38 120 ASP A N 1
ATOM 931 C CA . ASP A 1 120 ? -1.334 17.350 13.777 1.00 64.38 120 ASP A CA 1
ATOM 932 C C . ASP A 1 120 ? -1.342 16.765 12.349 1.00 64.38 120 ASP A C 1
ATOM 934 O O . ASP A 1 120 ? -1.826 17.426 11.424 1.00 64.38 120 ASP A O 1
ATOM 938 N N . ARG A 1 121 ? -0.823 15.562 12.139 1.00 73.81 121 ARG A N 1
ATOM 939 C CA . ARG A 1 121 ? -0.591 14.885 10.871 1.00 73.81 121 ARG A CA 1
ATOM 940 C C . ARG A 1 121 ? -1.661 13.882 10.487 1.00 73.81 121 ARG A C 1
ATOM 942 O O . ARG A 1 121 ? -1.763 13.627 9.304 1.00 73.81 121 ARG A O 1
ATOM 949 N N . LEU A 1 122 ? -2.463 13.303 11.382 1.00 83.12 122 LEU A N 1
ATOM 950 C CA . LEU A 1 122 ? -3.475 12.311 10.974 1.00 83.12 122 LEU A CA 1
ATOM 951 C C . LEU A 1 122 ? -4.894 12.876 11.061 1.00 83.12 122 LEU A C 1
ATOM 953 O O . LEU A 1 122 ? -5.317 13.405 12.083 1.00 83.12 122 LEU A O 1
ATOM 957 N N . VAL A 1 123 ? -5.656 12.743 9.973 1.00 84.75 123 VAL A N 1
ATOM 958 C CA . VAL A 1 123 ? -7.081 13.089 9.921 1.00 84.75 123 VAL A CA 1
ATOM 959 C C . VAL A 1 123 ? -7.889 11.803 9.923 1.00 84.75 123 VAL A C 1
ATOM 961 O O . VAL A 1 123 ? -7.878 11.060 8.940 1.00 84.75 123 VAL A O 1
ATOM 964 N N . ILE A 1 124 ? -8.625 11.573 11.010 1.00 86.69 124 ILE A N 1
ATOM 965 C CA . ILE A 1 124 ? -9.511 10.420 11.162 1.00 86.69 124 ILE A CA 1
ATOM 966 C C . ILE A 1 124 ? -10.959 10.874 11.003 1.00 86.69 124 ILE A C 1
ATOM 968 O O . ILE A 1 124 ? -11.444 11.794 11.664 1.00 86.69 124 ILE A O 1
ATOM 972 N N . ARG A 1 125 ? -11.675 10.208 10.102 1.00 84.62 125 ARG A N 1
ATOM 973 C CA . ARG A 1 125 ? -13.111 10.379 9.895 1.00 84.62 125 ARG A CA 1
ATOM 974 C C . ARG A 1 125 ? -13.807 9.051 10.126 1.00 84.62 125 ARG A C 1
ATOM 976 O O . ARG A 1 125 ? -13.292 8.000 9.761 1.00 84.62 125 ARG A O 1
ATOM 983 N N . ALA A 1 126 ? -14.975 9.123 10.745 1.00 86.31 126 ALA A N 1
ATOM 984 C CA . ALA A 1 126 ? -15.771 7.962 11.095 1.00 86.31 126 ALA A CA 1
ATOM 985 C C . ALA A 1 126 ? -17.254 8.310 11.024 1.00 86.31 126 ALA A C 1
ATOM 987 O O . ALA A 1 126 ? -17.639 9.442 11.321 1.00 86.31 126 ALA A O 1
ATOM 988 N N . THR A 1 127 ? -18.090 7.330 10.684 1.00 84.88 127 THR A N 1
ATOM 989 C CA . THR A 1 127 ? -19.543 7.473 10.869 1.00 84.88 127 THR A CA 1
ATOM 990 C C . THR A 1 127 ? -19.924 7.180 12.322 1.00 84.88 127 THR A C 1
ATOM 992 O O . THR A 1 127 ? -20.754 7.885 12.889 1.00 84.88 127 THR A O 1
ATOM 995 N N . ALA A 1 128 ? -19.265 6.197 12.947 1.00 83.88 128 ALA A N 1
ATOM 996 C CA . ALA A 1 128 ? -19.461 5.820 14.345 1.00 83.88 128 ALA A CA 1
ATOM 997 C C . ALA A 1 128 ? -18.254 6.244 15.195 1.00 83.88 128 ALA A C 1
ATOM 999 O O . ALA A 1 128 ? -17.325 5.467 15.411 1.00 83.88 128 ALA A O 1
ATOM 1000 N N . SER A 1 129 ? -18.250 7.498 15.651 1.00 81.69 129 SER A N 1
ATOM 1001 C CA . SER A 1 129 ? -17.094 8.084 16.335 1.00 81.69 129 SER A CA 1
ATOM 1002 C C . SER A 1 129 ? -16.643 7.304 17.568 1.00 81.69 129 SER A C 1
ATOM 1004 O O . SER A 1 129 ? -15.458 7.014 17.684 1.00 81.69 129 SER A O 1
ATOM 1006 N N . ASP A 1 130 ? -17.575 6.907 18.434 1.00 85.19 130 ASP A N 1
ATOM 1007 C CA . ASP A 1 130 ? -17.250 6.213 19.686 1.00 85.19 130 ASP A CA 1
ATOM 1008 C C . ASP A 1 130 ? -16.674 4.813 19.426 1.00 85.19 130 ASP A C 1
ATOM 1010 O O . ASP A 1 130 ? -15.722 4.393 20.083 1.00 85.19 130 ASP A O 1
ATOM 1014 N N . ALA A 1 131 ? -17.191 4.120 18.405 1.00 86.25 131 ALA A N 1
ATOM 1015 C CA . ALA A 1 131 ? -16.677 2.819 17.984 1.00 86.25 131 ALA A CA 1
ATOM 1016 C C . ALA A 1 131 ? -15.243 2.930 17.449 1.00 86.25 131 ALA A C 1
ATOM 1018 O O . ALA A 1 131 ? -14.404 2.100 17.779 1.00 86.25 131 ALA A O 1
ATOM 1019 N N . VAL A 1 132 ? -14.937 3.976 16.672 1.00 87.69 132 VAL A N 1
ATOM 1020 C CA . VAL A 1 132 ? -13.569 4.222 16.188 1.00 87.69 132 VAL A CA 1
ATOM 1021 C C . VAL A 1 132 ? -12.631 4.617 17.320 1.00 87.69 132 VAL A C 1
ATOM 1023 O O . VAL A 1 132 ? -11.499 4.150 17.331 1.00 87.69 132 VAL A O 1
ATOM 1026 N N . VAL A 1 133 ? -13.080 5.433 18.277 1.00 86.75 133 VAL A N 1
ATOM 1027 C CA . VAL A 1 133 ? -12.267 5.814 19.445 1.00 86.75 133 VAL A CA 1
ATOM 1028 C C . VAL A 1 133 ? -11.876 4.572 20.248 1.00 86.75 133 VAL A C 1
ATOM 1030 O O . VAL A 1 133 ? -10.697 4.392 20.533 1.00 86.75 133 VAL A O 1
ATOM 1033 N N . SER A 1 134 ? -12.836 3.693 20.550 1.00 87.50 134 SER A N 1
ATOM 1034 C CA . SER A 1 134 ? -12.562 2.452 21.287 1.00 87.50 134 SER A CA 1
ATOM 1035 C C . SER A 1 134 ? -11.735 1.458 20.462 1.00 87.50 134 SER A C 1
ATOM 1037 O O . SER A 1 134 ? -10.797 0.840 20.963 1.00 87.50 134 SER A O 1
ATOM 1039 N N . MET A 1 135 ? -12.005 1.348 19.155 1.00 89.44 135 MET A N 1
ATOM 1040 C CA . MET A 1 135 ? -11.209 0.512 18.255 1.00 89.44 135 MET A CA 1
ATOM 1041 C C . MET A 1 135 ? -9.759 0.995 18.170 1.00 89.44 135 MET A C 1
ATOM 1043 O O . MET A 1 135 ? -8.856 0.168 18.120 1.00 89.44 135 MET A O 1
ATOM 1047 N N . LEU A 1 136 ? -9.516 2.304 18.159 1.00 89.94 136 LEU A N 1
ATOM 1048 C CA . LEU A 1 136 ? -8.191 2.910 18.061 1.00 89.94 136 LEU A CA 1
ATOM 1049 C C . LEU A 1 136 ? -7.657 3.328 19.436 1.00 89.94 136 LEU A C 1
ATOM 1051 O O . LEU A 1 136 ? -7.109 4.418 19.558 1.00 89.94 136 LEU A O 1
ATOM 1055 N N . GLY A 1 137 ? -7.801 2.499 20.473 1.00 88.56 137 GLY A N 1
ATOM 1056 C CA . GLY A 1 137 ? -7.225 2.781 21.794 1.00 88.56 137 GLY A CA 1
ATOM 1057 C C . GLY A 1 137 ? -5.733 3.193 21.745 1.00 88.56 137 GLY A C 1
ATOM 1058 O O . GLY A 1 137 ? -5.054 2.999 20.729 1.00 88.56 137 GLY A O 1
ATOM 1059 N N . PRO A 1 138 ? -5.167 3.764 22.827 1.00 86.50 138 PRO A N 1
ATOM 1060 C CA . PRO A 1 138 ? -3.839 4.398 22.832 1.00 86.50 138 PRO A CA 1
ATOM 1061 C C . PRO A 1 138 ? -2.714 3.581 22.178 1.00 86.50 138 PRO A C 1
ATOM 1063 O O . PRO A 1 138 ? -1.949 4.117 21.379 1.00 86.50 138 PRO A O 1
ATOM 1066 N N . LEU A 1 139 ? -2.656 2.275 22.454 1.00 85.94 139 LEU A N 1
ATOM 1067 C CA . LEU A 1 139 ? -1.635 1.386 21.898 1.00 85.94 139 LEU A CA 1
ATOM 1068 C C . LEU A 1 139 ? -1.752 1.238 20.370 1.00 85.94 139 LEU A C 1
ATOM 1070 O O . LEU A 1 139 ? -0.755 1.307 19.659 1.00 85.94 139 LEU A O 1
ATOM 1074 N N . ARG A 1 140 ? -2.976 1.109 19.849 1.00 92.38 140 ARG A N 1
ATOM 1075 C CA . ARG A 1 140 ? -3.248 0.931 18.412 1.00 92.38 140 ARG A CA 1
ATOM 1076 C C . ARG A 1 140 ? -2.946 2.212 17.620 1.00 92.38 140 ARG A C 1
ATOM 1078 O O . ARG A 1 140 ? -2.502 2.154 16.473 1.00 92.38 140 ARG A O 1
ATOM 1085 N N . ARG A 1 141 ? -3.085 3.385 18.255 1.00 89.62 141 ARG A N 1
ATOM 1086 C CA . ARG A 1 141 ? -2.666 4.686 17.688 1.00 89.62 141 ARG A CA 1
ATOM 1087 C C . ARG A 1 141 ? -1.161 4.765 17.452 1.00 89.62 141 ARG A C 1
ATOM 1089 O O . ARG A 1 141 ? -0.744 5.375 16.471 1.00 89.62 141 ARG A O 1
ATOM 1096 N N . HIS A 1 142 ? -0.355 4.147 18.316 1.00 89.94 142 HIS A N 1
ATOM 1097 C CA . HIS A 1 142 ? 1.091 4.072 18.115 1.00 89.94 142 HIS A CA 1
ATOM 1098 C C . HIS A 1 142 ? 1.431 3.229 16.879 1.00 89.94 142 HIS A C 1
ATOM 1100 O O . HIS A 1 142 ? 2.149 3.699 16.004 1.00 89.94 142 HIS A O 1
ATOM 1106 N N . THR A 1 143 ? 0.800 2.061 16.724 1.00 92.69 143 THR A N 1
ATOM 1107 C CA . THR A 1 143 ? 0.969 1.215 15.531 1.00 92.69 143 THR A CA 1
ATOM 1108 C C . THR A 1 143 ? 0.568 1.931 14.238 1.00 92.69 143 THR A C 1
ATOM 1110 O O . THR A 1 143 ? 1.258 1.811 13.227 1.00 92.69 143 THR A O 1
ATOM 1113 N N . LEU A 1 144 ? -0.520 2.713 14.256 1.00 93.81 144 LEU A N 1
ATOM 1114 C CA . LEU A 1 144 ? -0.893 3.556 13.115 1.00 93.81 144 LEU A CA 1
ATOM 1115 C C . LEU A 1 144 ? 0.171 4.613 12.808 1.00 93.81 144 LEU A C 1
ATOM 1117 O O . LEU A 1 144 ? 0.480 4.844 11.644 1.00 93.81 144 LEU A O 1
ATOM 1121 N N . ARG A 1 145 ? 0.744 5.250 13.830 1.00 91.44 145 ARG A N 1
ATOM 1122 C CA . ARG A 1 145 ? 1.798 6.253 13.647 1.00 91.44 145 ARG A CA 1
ATOM 1123 C C . ARG A 1 145 ? 3.032 5.655 12.979 1.00 91.44 145 ARG A C 1
ATOM 1125 O O . ARG A 1 145 ? 3.515 6.226 12.006 1.00 91.44 145 ARG A O 1
ATOM 1132 N N . ASP A 1 146 ? 3.488 4.503 13.460 1.00 92.88 146 ASP A N 1
ATOM 1133 C CA . ASP A 1 146 ? 4.629 3.801 12.873 1.00 92.88 146 ASP A CA 1
ATOM 1134 C C . ASP A 1 146 ? 4.337 3.430 11.418 1.00 92.88 146 ASP A C 1
ATOM 1136 O O . ASP A 1 146 ? 5.152 3.671 10.535 1.00 92.88 146 ASP A O 1
ATOM 1140 N N . PHE A 1 147 ? 3.132 2.931 11.137 1.00 96.12 147 PHE A N 1
ATOM 1141 C CA . PHE A 1 147 ? 2.705 2.636 9.773 1.00 96.12 147 PHE A CA 1
ATOM 1142 C C . PHE A 1 147 ? 2.772 3.856 8.852 1.00 96.12 147 PHE A C 1
ATOM 1144 O O . PHE A 1 147 ? 3.318 3.753 7.758 1.00 96.12 147 PHE A O 1
ATOM 1151 N N . TYR A 1 148 ? 2.270 5.009 9.291 1.00 94.56 148 TYR A N 1
ATOM 1152 C CA . TYR A 1 148 ? 2.316 6.241 8.501 1.00 94.56 148 TYR A CA 1
ATOM 1153 C C . TYR A 1 148 ? 3.728 6.822 8.361 1.00 94.56 148 TYR A C 1
ATOM 1155 O O . TYR A 1 148 ? 3.999 7.509 7.382 1.00 94.56 148 TYR A O 1
ATOM 1163 N N . ALA A 1 149 ? 4.647 6.513 9.280 1.00 92.44 149 ALA A N 1
ATOM 1164 C CA . ALA A 1 149 ? 6.057 6.859 9.117 1.00 92.44 149 ALA A CA 1
ATOM 1165 C C . ALA A 1 149 ? 6.715 6.084 7.958 1.00 92.44 149 ALA A C 1
ATOM 1167 O O . ALA A 1 149 ? 7.579 6.630 7.276 1.00 92.44 149 ALA A O 1
ATOM 1168 N N . PHE A 1 150 ? 6.293 4.836 7.713 1.00 95.25 150 PHE A N 1
ATOM 1169 C CA . PHE A 1 150 ? 6.778 4.017 6.594 1.00 95.25 150 PHE A CA 1
ATOM 1170 C C . PHE A 1 150 ? 5.995 4.233 5.292 1.00 95.25 150 PHE A C 1
ATOM 1172 O O . PHE A 1 150 ? 6.580 4.201 4.211 1.00 95.25 150 PHE A O 1
ATOM 1179 N N . PHE A 1 151 ? 4.685 4.460 5.387 1.00 96.69 151 PHE A N 1
ATOM 1180 C CA . PHE A 1 151 ? 3.776 4.632 4.254 1.00 96.69 151 PHE A CA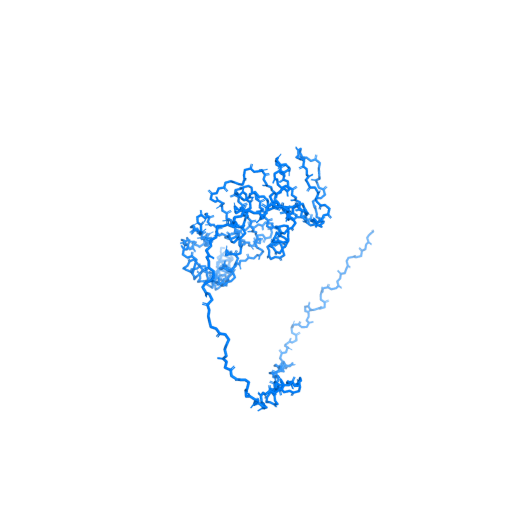 1
ATOM 1181 C C . PHE A 1 151 ? 3.118 6.018 4.308 1.00 96.69 151 PHE A C 1
ATOM 1183 O O . PHE A 1 151 ? 1.914 6.120 4.583 1.00 96.69 151 PHE A O 1
ATOM 1190 N N . PRO A 1 152 ? 3.887 7.094 4.055 1.00 92.88 152 PRO A N 1
ATOM 1191 C CA . PRO A 1 152 ? 3.332 8.442 4.025 1.00 92.88 152 PRO A CA 1
ATOM 1192 C C . PRO A 1 152 ? 2.232 8.527 2.966 1.00 92.88 152 PRO A C 1
ATOM 1194 O O . PRO A 1 152 ? 2.266 7.815 1.958 1.00 92.88 152 PRO A O 1
ATOM 1197 N N . ASP A 1 153 ? 1.228 9.367 3.213 1.00 92.12 153 ASP A N 1
ATOM 1198 C CA . ASP A 1 153 ? 0.053 9.534 2.343 1.00 92.12 153 ASP A CA 1
ATOM 1199 C C . ASP A 1 153 ? -0.813 8.273 2.117 1.00 92.12 153 ASP A C 1
ATOM 1201 O O . ASP A 1 153 ? -1.714 8.276 1.269 1.00 92.12 153 ASP A O 1
ATOM 1205 N N . ALA A 1 154 ? -0.611 7.191 2.878 1.00 96.44 154 ALA A N 1
ATOM 1206 C CA . ALA A 1 154 ? -1.506 6.041 2.821 1.00 96.44 154 ALA A CA 1
ATOM 1207 C C . ALA A 1 154 ? -2.949 6.430 3.200 1.00 96.44 154 ALA A C 1
ATOM 1209 O O . ALA A 1 154 ? -3.220 7.215 4.113 1.00 96.44 154 ALA A O 1
ATOM 1210 N N . VAL A 1 155 ? -3.921 5.850 2.510 1.00 96.50 155 VAL A N 1
ATOM 1211 C CA . VAL A 1 155 ? -5.344 6.048 2.783 1.00 96.50 155 VAL A CA 1
ATOM 1212 C C . VAL A 1 155 ? -5.921 4.729 3.260 1.00 96.50 155 VAL A C 1
ATOM 1214 O O . VAL A 1 155 ? -5.929 3.748 2.515 1.00 96.50 155 VAL A O 1
ATOM 1217 N N . ILE A 1 156 ? -6.407 4.717 4.497 1.00 96.88 156 ILE A N 1
ATOM 1218 C CA . ILE A 1 156 ? -7.102 3.575 5.091 1.00 96.88 156 ILE A CA 1
ATOM 1219 C C . ILE A 1 156 ? -8.584 3.921 5.136 1.00 96.88 156 ILE A C 1
ATOM 1221 O O . ILE A 1 156 ? -8.978 4.837 5.848 1.00 96.88 156 ILE A O 1
ATOM 1225 N N . ASP A 1 157 ? -9.397 3.176 4.402 1.00 95.94 157 ASP A N 1
ATOM 1226 C CA . ASP A 1 157 ? -10.854 3.223 4.454 1.00 95.94 157 ASP A CA 1
ATOM 1227 C C . ASP A 1 157 ? -11.402 1.931 5.090 1.00 95.94 157 ASP A C 1
ATOM 1229 O O . ASP A 1 157 ? -10.675 0.961 5.297 1.00 95.94 157 ASP A O 1
ATOM 1233 N N . ASP A 1 158 ? -12.714 1.877 5.329 1.00 95.06 158 ASP A N 1
ATOM 1234 C CA . ASP A 1 158 ? -13.407 0.741 5.961 1.00 95.06 158 ASP A CA 1
ATOM 1235 C C . ASP A 1 158 ? -13.204 -0.619 5.261 1.00 95.06 158 ASP A C 1
ATOM 1237 O O . ASP A 1 158 ? -13.411 -1.664 5.867 1.00 95.06 158 ASP A O 1
ATOM 1241 N N . THR A 1 159 ? -12.821 -0.616 3.982 1.00 97.44 159 THR A N 1
ATOM 1242 C CA . THR A 1 159 ? -12.645 -1.834 3.170 1.00 97.44 159 THR A CA 1
ATOM 1243 C C . THR A 1 159 ? -11.321 -1.889 2.425 1.00 97.44 159 THR A C 1
ATOM 1245 O O . THR A 1 159 ? -11.018 -2.906 1.801 1.00 97.44 159 THR A O 1
ATOM 1248 N N . THR A 1 160 ? -10.523 -0.819 2.436 1.00 98.06 160 THR A N 1
ATOM 1249 C CA . THR A 1 160 ? -9.313 -0.761 1.612 1.00 98.06 160 THR A CA 1
ATOM 1250 C C . THR A 1 160 ? -8.195 0.031 2.255 1.00 98.06 160 THR A C 1
ATOM 1252 O O . THR A 1 160 ? -8.432 1.123 2.755 1.00 98.06 160 THR A O 1
ATOM 1255 N N . ILE A 1 161 ? -6.965 -0.451 2.103 1.00 98.38 161 ILE A N 1
ATOM 1256 C CA . ILE A 1 161 ? -5.743 0.329 2.298 1.00 98.38 161 ILE A CA 1
ATOM 1257 C C . ILE A 1 161 ? -5.168 0.628 0.917 1.00 98.38 161 ILE A C 1
ATOM 1259 O O . ILE A 1 161 ? -4.940 -0.288 0.125 1.00 98.38 161 ILE A O 1
ATOM 1263 N N . THR A 1 162 ? -4.944 1.901 0.608 1.00 98.38 162 THR A N 1
ATOM 1264 C CA . THR A 1 162 ? -4.294 2.331 -0.635 1.00 98.38 162 THR A CA 1
ATOM 1265 C C . THR A 1 162 ? -3.075 3.172 -0.311 1.00 98.38 162 THR A C 1
ATOM 1267 O O . THR A 1 162 ? -3.160 4.090 0.494 1.00 98.38 162 THR A O 1
ATOM 1270 N N . TRP A 1 163 ? -1.958 2.897 -0.971 1.00 98.19 163 TRP A N 1
ATOM 1271 C CA . TRP A 1 163 ? -0.747 3.701 -0.865 1.00 98.19 163 TRP A CA 1
ATOM 1272 C C . TRP A 1 163 ? -0.140 3.921 -2.251 1.00 98.19 163 TRP A C 1
ATOM 1274 O O . TRP A 1 163 ? -0.144 3.019 -3.093 1.00 98.19 163 TRP A O 1
ATOM 1284 N N . GLU A 1 164 ? 0.330 5.137 -2.511 1.00 97.00 164 GLU A N 1
ATOM 1285 C CA . GLU A 1 164 ? 0.934 5.534 -3.783 1.00 97.00 164 GLU A CA 1
ATOM 1286 C C . GLU A 1 164 ? 2.385 5.931 -3.533 1.00 97.00 164 GLU A C 1
ATOM 1288 O O . GLU A 1 164 ? 2.647 6.990 -2.975 1.00 97.00 164 GLU A O 1
ATOM 1293 N N . ASN A 1 165 ? 3.326 5.100 -3.974 1.00 95.81 165 ASN A N 1
ATOM 1294 C CA . ASN A 1 165 ? 4.739 5.443 -3.923 1.00 95.81 165 ASN A CA 1
ATOM 1295 C C . ASN A 1 165 ? 5.126 6.290 -5.143 1.00 95.81 165 ASN A C 1
ATOM 1297 O O . ASN A 1 165 ? 4.729 5.978 -6.274 1.00 95.81 165 ASN A O 1
ATOM 1301 N N . ALA A 1 166 ? 5.916 7.340 -4.927 1.00 94.00 166 ALA A N 1
ATOM 1302 C CA . ALA A 1 166 ? 6.523 8.104 -6.009 1.00 94.00 166 ALA A CA 1
ATOM 1303 C C . ALA A 1 166 ? 7.567 7.247 -6.740 1.00 94.00 166 ALA A C 1
ATOM 1305 O O . ALA A 1 166 ? 8.420 6.611 -6.123 1.00 94.00 166 ALA A O 1
ATOM 1306 N N . GLY A 1 167 ? 7.494 7.218 -8.070 1.00 94.00 167 GLY A N 1
ATOM 1307 C CA . GLY A 1 167 ? 8.366 6.389 -8.893 1.00 94.00 167 GLY A CA 1
ATOM 1308 C C . GLY A 1 167 ? 7.869 4.954 -9.104 1.00 94.00 167 GLY A C 1
ATOM 1309 O O . GLY A 1 167 ? 6.800 4.522 -8.662 1.00 94.00 167 GLY A O 1
ATOM 1310 N N . VAL A 1 168 ? 8.673 4.201 -9.854 1.00 95.56 168 VAL A N 1
ATOM 1311 C CA . VAL A 1 168 ? 8.436 2.782 -10.134 1.00 95.56 168 VAL A CA 1
ATOM 1312 C C . VAL A 1 168 ? 9.251 1.939 -9.168 1.00 95.56 168 VAL A C 1
ATOM 1314 O O . VAL A 1 168 ? 10.466 2.102 -9.084 1.00 95.56 168 VAL A O 1
ATOM 1317 N N . ASP A 1 169 ? 8.591 1.006 -8.489 1.00 96.31 169 ASP A N 1
ATOM 1318 C CA . ASP A 1 169 ? 9.268 -0.008 -7.690 1.00 96.31 169 ASP A CA 1
ATOM 1319 C C . ASP A 1 169 ? 9.930 -1.038 -8.596 1.00 96.31 169 ASP A C 1
ATOM 1321 O O . ASP A 1 169 ? 9.270 -1.757 -9.341 1.00 96.31 169 ASP A O 1
ATOM 1325 N N . ASP A 1 170 ? 11.259 -1.044 -8.583 1.00 95.56 170 ASP A N 1
ATOM 1326 C CA . ASP A 1 170 ? 12.117 -1.733 -9.545 1.00 95.56 170 ASP A CA 1
ATOM 1327 C C . ASP A 1 170 ? 13.028 -2.783 -8.900 1.00 95.56 170 ASP A C 1
ATOM 1329 O O . ASP A 1 170 ? 13.816 -3.424 -9.594 1.00 95.56 170 ASP A O 1
ATOM 1333 N N . THR A 1 171 ? 12.879 -3.020 -7.595 1.00 96.81 171 THR A N 1
ATOM 1334 C CA . THR A 1 171 ? 13.560 -4.096 -6.871 1.00 96.81 171 THR A CA 1
ATOM 1335 C C . THR A 1 171 ? 12.548 -5.053 -6.253 1.00 96.81 171 THR A C 1
ATOM 1337 O O . THR A 1 171 ? 11.483 -4.657 -5.781 1.00 96.81 171 THR A O 1
ATOM 1340 N N . ARG A 1 172 ? 12.882 -6.349 -6.251 1.00 97.81 172 ARG A N 1
ATOM 1341 C CA . ARG A 1 172 ? 12.039 -7.396 -5.658 1.00 97.81 172 ARG A CA 1
ATOM 1342 C C . ARG A 1 172 ? 11.736 -7.091 -4.192 1.00 97.81 172 ARG A C 1
ATOM 1344 O O . ARG A 1 172 ? 10.579 -7.144 -3.788 1.00 97.81 172 ARG A O 1
ATOM 1351 N N . ASP A 1 173 ? 12.778 -6.822 -3.411 1.00 98.25 173 ASP A N 1
ATOM 1352 C CA . ASP A 1 173 ? 12.668 -6.776 -1.954 1.00 98.25 173 ASP A CA 1
ATOM 1353 C C . ASP A 1 173 ? 11.832 -5.576 -1.494 1.00 98.25 173 ASP A C 1
ATOM 1355 O O . ASP A 1 173 ? 10.960 -5.764 -0.651 1.00 98.25 173 ASP A O 1
ATOM 1359 N N . ARG A 1 174 ? 11.964 -4.408 -2.147 1.00 97.62 174 ARG A N 1
ATOM 1360 C CA . ARG A 1 174 ? 11.116 -3.232 -1.878 1.00 97.62 174 ARG A CA 1
ATOM 1361 C C . ARG A 1 174 ? 9.639 -3.539 -2.101 1.00 97.62 174 ARG A C 1
ATOM 1363 O O . ARG A 1 174 ? 8.810 -3.245 -1.248 1.00 97.62 174 ARG A O 1
ATOM 1370 N N . ILE A 1 175 ? 9.299 -4.181 -3.222 1.00 98.44 175 ILE A N 1
ATOM 1371 C CA . ILE A 1 175 ? 7.902 -4.522 -3.513 1.00 98.44 175 ILE A CA 1
ATOM 1372 C C . ILE A 1 175 ? 7.356 -5.532 -2.493 1.00 98.44 175 ILE A C 1
ATOM 1374 O O . ILE A 1 175 ? 6.231 -5.391 -2.014 1.00 98.44 175 ILE A O 1
ATOM 1378 N N . VAL A 1 176 ? 8.148 -6.553 -2.149 1.00 98.69 176 VAL A N 1
ATOM 1379 C CA . VAL A 1 176 ? 7.764 -7.584 -1.174 1.00 98.69 176 VAL A CA 1
ATOM 1380 C C . VAL A 1 176 ? 7.548 -6.981 0.214 1.00 98.69 176 VAL A C 1
ATOM 1382 O O . VAL A 1 176 ? 6.550 -7.298 0.861 1.00 98.69 176 VAL A O 1
ATOM 1385 N N . GLU A 1 177 ? 8.457 -6.121 0.667 1.00 98.31 177 GLU A N 1
ATOM 1386 C CA . GLU A 1 177 ? 8.374 -5.428 1.953 1.00 98.31 177 GLU A CA 1
ATOM 1387 C C . GLU A 1 177 ? 7.140 -4.524 2.020 1.00 98.31 177 GLU A C 1
ATOM 1389 O O . GLU A 1 177 ? 6.346 -4.649 2.953 1.00 98.31 177 GLU A O 1
ATOM 1394 N N . ASN A 1 178 ? 6.904 -3.722 0.979 1.00 98.50 178 ASN A N 1
ATOM 1395 C CA . ASN A 1 178 ? 5.745 -2.834 0.893 1.00 98.50 178 ASN A CA 1
ATOM 1396 C C . ASN A 1 178 ? 4.421 -3.609 0.949 1.00 98.50 178 ASN A C 1
ATOM 1398 O O . ASN A 1 178 ? 3.532 -3.275 1.733 1.00 98.50 178 ASN A O 1
ATOM 1402 N N . VAL A 1 179 ? 4.287 -4.691 0.171 1.00 98.75 179 VAL A N 1
ATOM 1403 C CA . VAL A 1 179 ? 3.072 -5.524 0.196 1.00 98.75 179 VAL A CA 1
ATOM 1404 C C . VAL A 1 179 ? 2.863 -6.159 1.571 1.00 98.75 179 VAL A C 1
ATOM 1406 O O . VAL A 1 179 ? 1.745 -6.143 2.087 1.00 98.75 179 VAL A O 1
ATOM 1409 N N . ARG A 1 180 ? 3.918 -6.696 2.192 1.00 98.62 180 ARG A N 1
ATOM 1410 C CA . ARG A 1 180 ? 3.823 -7.316 3.522 1.00 98.62 180 ARG A CA 1
ATOM 1411 C C . ARG A 1 180 ? 3.482 -6.308 4.611 1.00 98.62 180 ARG A C 1
ATOM 1413 O O . ARG A 1 180 ? 2.654 -6.624 5.458 1.00 98.62 180 ARG A O 1
ATOM 1420 N N . GLY A 1 181 ? 4.070 -5.114 4.582 1.00 98.44 181 GLY A N 1
ATOM 1421 C CA . GLY A 1 181 ? 3.769 -4.050 5.539 1.00 98.44 181 GLY A CA 1
ATOM 1422 C C . GLY A 1 181 ? 2.306 -3.610 5.471 1.00 98.44 181 GLY A C 1
ATOM 1423 O O . GLY A 1 181 ? 1.635 -3.531 6.500 1.00 98.44 181 GLY A O 1
ATOM 1424 N N . LEU A 1 182 ? 1.775 -3.422 4.258 1.00 98.62 182 LEU A N 1
ATOM 1425 C CA . LEU A 1 182 ? 0.371 -3.057 4.057 1.00 98.62 182 LEU A CA 1
ATOM 1426 C C . LEU A 1 182 ? -0.596 -4.180 4.461 1.00 98.62 182 LEU A C 1
ATOM 1428 O O . LEU A 1 182 ? -1.612 -3.904 5.094 1.00 98.62 182 LEU A O 1
ATOM 1432 N N . VAL A 1 183 ? -0.291 -5.442 4.138 1.00 98.62 183 VAL A N 1
ATOM 1433 C CA . VAL A 1 183 ? -1.132 -6.579 4.557 1.00 98.62 183 VAL A CA 1
ATOM 1434 C C . VAL A 1 183 ? -1.077 -6.801 6.064 1.00 98.62 183 VAL A C 1
ATOM 1436 O O . VAL A 1 183 ? -2.119 -7.040 6.660 1.00 98.62 183 VAL A O 1
ATOM 1439 N N . LYS A 1 184 ? 0.086 -6.626 6.703 1.00 98.31 184 LYS A N 1
ATOM 1440 C CA . LYS A 1 184 ? 0.191 -6.663 8.166 1.00 98.31 184 LYS A CA 1
ATOM 1441 C C . LYS A 1 184 ? -0.742 -5.634 8.809 1.00 98.31 184 LYS A C 1
ATOM 1443 O O . LYS A 1 184 ? -1.454 -5.971 9.744 1.00 98.31 184 LYS A O 1
ATOM 1448 N N . MET A 1 185 ? -0.784 -4.404 8.293 1.00 98.19 185 MET A N 1
ATOM 1449 C CA . MET A 1 185 ? -1.729 -3.399 8.793 1.00 98.19 185 MET A CA 1
ATOM 1450 C C . MET A 1 185 ? -3.193 -3.795 8.535 1.00 98.19 185 MET A C 1
ATOM 1452 O O . MET A 1 185 ? -4.046 -3.556 9.385 1.00 98.19 185 MET A O 1
ATOM 1456 N N . ALA A 1 186 ? -3.506 -4.432 7.402 1.00 98.25 186 ALA A N 1
ATOM 1457 C CA . ALA A 1 186 ? -4.856 -4.943 7.149 1.00 98.25 186 ALA A CA 1
ATOM 1458 C C . ALA A 1 186 ? -5.273 -6.020 8.169 1.00 98.25 186 ALA A C 1
ATOM 1460 O O . ALA A 1 186 ? -6.398 -5.973 8.671 1.00 98.25 186 ALA A O 1
ATOM 1461 N N . ASP A 1 187 ? -4.362 -6.936 8.515 1.00 97.88 187 ASP A N 1
ATOM 1462 C CA . ASP A 1 187 ? -4.581 -7.946 9.554 1.00 97.88 187 ASP A CA 1
ATOM 1463 C C . ASP A 1 187 ? -4.827 -7.295 10.928 1.00 97.88 187 ASP A C 1
ATOM 1465 O O . ASP A 1 187 ? -5.778 -7.667 11.620 1.00 97.88 187 ASP A O 1
ATOM 1469 N N . GLU A 1 188 ? -4.019 -6.294 11.300 1.00 96.94 188 GLU A N 1
ATOM 1470 C CA . GLU A 1 188 ? -4.160 -5.538 12.554 1.00 96.94 188 GLU A CA 1
ATOM 1471 C C . GLU A 1 188 ? -5.508 -4.810 12.637 1.00 96.94 188 GLU A C 1
ATOM 1473 O O . GLU A 1 188 ? -6.238 -4.969 13.612 1.00 96.94 188 GLU A O 1
ATOM 1478 N N . LEU A 1 189 ? -5.899 -4.068 11.596 1.00 96.06 189 LEU A N 1
ATOM 1479 C CA . LEU A 1 189 ? -7.174 -3.339 11.574 1.00 96.06 189 LEU A CA 1
ATOM 1480 C C . LEU A 1 189 ? -8.372 -4.274 11.744 1.00 96.06 189 LEU A C 1
ATOM 1482 O O . LEU A 1 189 ? -9.296 -3.984 12.509 1.00 96.06 189 LEU A O 1
ATOM 1486 N N . GLU A 1 190 ? -8.365 -5.415 11.054 1.00 95.56 190 GLU A N 1
ATOM 1487 C CA . GLU A 1 190 ? -9.435 -6.391 11.213 1.00 95.56 190 GLU A CA 1
ATOM 1488 C C . GLU A 1 190 ? -9.427 -7.051 12.589 1.00 95.56 190 GLU A C 1
ATOM 1490 O O . GLU A 1 190 ? -10.497 -7.303 13.148 1.00 95.56 190 GLU A O 1
ATOM 1495 N N . HIS A 1 191 ? -8.251 -7.317 13.154 1.00 94.88 191 HIS A N 1
ATOM 1496 C CA . HIS A 1 191 ? -8.137 -7.808 14.520 1.00 94.88 191 HIS A CA 1
ATOM 1497 C C . HIS A 1 191 ? -8.737 -6.802 15.514 1.00 94.88 191 HIS A C 1
ATOM 1499 O O . HIS A 1 191 ? -9.600 -7.177 16.313 1.00 94.88 191 HIS A O 1
ATOM 1505 N N . TRP A 1 192 ? -8.396 -5.516 15.387 1.00 93.75 192 TRP A N 1
ATOM 1506 C CA . TRP A 1 192 ? -8.913 -4.443 16.239 1.00 93.75 192 TRP A CA 1
ATOM 1507 C C . TRP A 1 192 ? -10.427 -4.260 16.118 1.00 93.75 192 TRP A C 1
ATOM 1509 O O . TRP A 1 192 ? -11.068 -3.907 17.105 1.00 93.75 192 TRP A O 1
ATOM 1519 N N . SER A 1 193 ? -11.002 -4.515 14.937 1.00 90.94 193 SER A N 1
ATOM 1520 C CA . SER A 1 193 ? -12.453 -4.428 14.708 1.00 90.94 193 SER A CA 1
ATOM 1521 C C . SER A 1 193 ? -13.256 -5.548 15.384 1.00 90.94 193 SER A C 1
ATOM 1523 O O . SER A 1 193 ? -14.441 -5.377 15.662 1.00 90.94 193 SER A O 1
ATOM 1525 N N . ARG A 1 194 ? -12.629 -6.705 15.641 1.00 89.38 194 ARG A N 1
ATOM 1526 C CA . ARG A 1 194 ? -13.281 -7.883 16.243 1.00 89.38 194 ARG A CA 1
ATOM 1527 C C . ARG A 1 194 ? -13.095 -7.951 17.749 1.00 89.38 194 ARG A C 1
ATOM 1529 O O . ARG A 1 194 ? -13.916 -8.554 18.438 1.00 89.38 194 ARG A O 1
ATOM 1536 N N . GLU A 1 195 ? -11.997 -7.400 18.245 1.00 83.06 195 GLU A N 1
ATOM 1537 C CA . GLU A 1 195 ? -11.650 -7.479 19.651 1.00 83.06 195 GLU A CA 1
ATOM 1538 C C . GLU A 1 195 ? -12.230 -6.278 20.413 1.00 83.06 195 GLU A C 1
ATOM 1540 O O . GLU A 1 195 ? -11.874 -5.135 20.102 1.00 83.06 195 GLU A O 1
ATOM 1545 N N . PRO A 1 196 ? -13.102 -6.503 21.418 1.00 62.91 196 PRO A N 1
ATOM 1546 C CA . PRO A 1 196 ? -13.494 -5.431 22.320 1.00 62.91 196 PRO A CA 1
ATOM 1547 C C . PRO A 1 196 ? -12.234 -4.902 23.006 1.00 62.91 196 PRO A C 1
ATOM 1549 O O . PRO A 1 196 ? -11.395 -5.694 23.433 1.00 62.91 196 PRO A O 1
ATOM 1552 N N . GLU A 1 197 ? -12.091 -3.577 23.079 1.00 61.56 197 GLU A N 1
ATOM 1553 C CA . GLU A 1 197 ? -10.934 -2.927 23.699 1.00 61.56 197 GLU A CA 1
ATOM 1554 C C . GLU A 1 197 ? -10.602 -3.612 25.038 1.00 61.56 197 GLU A C 1
ATOM 1556 O O . GLU A 1 197 ? -11.532 -3.881 25.816 1.00 61.56 197 GLU A O 1
ATOM 1561 N N . PRO A 1 198 ? -9.327 -3.957 25.311 1.00 57.66 198 PRO A N 1
ATOM 1562 C CA . PRO A 1 198 ? -8.964 -4.549 26.587 1.00 57.66 198 PRO A CA 1
ATOM 1563 C C . PRO A 1 198 ? -9.422 -3.587 27.676 1.00 57.66 198 PRO A C 1
ATOM 1565 O O . PRO A 1 198 ? -8.902 -2.476 27.790 1.00 57.66 198 PRO A O 1
ATOM 1568 N N . ARG A 1 199 ? -10.449 -3.991 28.437 1.00 56.91 199 ARG A N 1
ATOM 156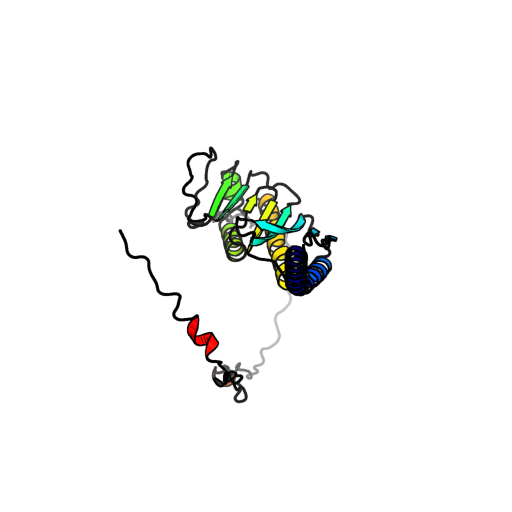9 C CA . ARG A 1 199 ? -10.940 -3.191 29.558 1.00 56.91 199 ARG A CA 1
ATOM 1570 C C . ARG A 1 199 ? -9.723 -2.896 30.433 1.00 56.91 199 ARG A C 1
ATOM 1572 O O . ARG A 1 199 ? -9.062 -3.862 30.829 1.00 56.91 199 ARG A O 1
ATOM 1579 N N . PRO A 1 200 ? -9.399 -1.620 30.714 1.00 57.00 200 PRO A N 1
ATOM 1580 C CA . PRO A 1 200 ? -8.352 -1.328 31.675 1.00 57.00 200 PRO A CA 1
ATOM 1581 C C . PRO A 1 200 ? -8.728 -2.075 32.949 1.00 57.00 200 PRO A C 1
ATOM 1583 O O . PRO A 1 200 ? -9.876 -1.984 33.394 1.00 57.00 200 PRO A O 1
ATOM 1586 N N . LEU A 1 201 ? -7.798 -2.889 33.456 1.00 52.28 201 LEU A N 1
ATOM 1587 C CA . LEU A 1 201 ? -7.967 -3.590 34.721 1.00 52.28 201 LEU A CA 1
ATOM 1588 C C . LEU A 1 201 ? -8.360 -2.526 35.743 1.00 52.28 201 LEU A C 1
ATOM 1590 O O . LEU A 1 201 ? -7.568 -1.644 36.067 1.00 52.28 201 LEU A O 1
ATOM 1594 N N . SER A 1 202 ? -9.625 -2.543 36.155 1.00 50.47 202 SER A N 1
ATOM 1595 C CA . SER A 1 202 ? -10.083 -1.661 37.211 1.00 50.47 202 SER A CA 1
ATOM 1596 C C . SER A 1 202 ? -9.281 -2.041 38.449 1.00 50.47 202 SER A C 1
ATOM 1598 O O . SER A 1 202 ? -9.263 -3.214 38.819 1.00 50.47 202 SER A O 1
ATOM 1600 N N . GLU A 1 203 ? -8.647 -1.067 39.102 1.00 54.19 203 GLU A N 1
ATOM 1601 C CA . GLU A 1 203 ? -7.941 -1.225 40.388 1.00 54.19 203 GLU A CA 1
ATOM 1602 C C . GLU A 1 203 ? -8.838 -1.775 41.532 1.00 54.19 203 GLU A C 1
ATOM 1604 O O . GLU A 1 203 ? -8.418 -1.824 42.682 1.00 54.19 203 GLU A O 1
ATOM 1609 N N . GLY A 1 204 ? -10.074 -2.209 41.248 1.00 52.25 204 GLY A N 1
ATOM 1610 C CA . GLY A 1 204 ? -10.986 -2.868 42.185 1.00 52.25 204 GLY A CA 1
ATOM 1611 C C . GLY A 1 204 ? -11.102 -4.396 42.063 1.00 52.25 204 GLY A C 1
ATOM 1612 O O . GLY A 1 204 ? -11.700 -5.004 42.949 1.00 52.25 204 GLY A O 1
ATOM 1613 N N . ASP A 1 205 ? -10.544 -5.042 41.031 1.00 47.62 205 ASP A N 1
ATOM 1614 C CA . ASP A 1 205 ? -10.753 -6.486 40.781 1.00 47.62 205 ASP A CA 1
ATOM 1615 C C . ASP A 1 205 ? -9.755 -7.423 41.507 1.00 47.62 205 ASP A C 1
ATOM 1617 O O . ASP A 1 205 ? -9.710 -8.625 41.243 1.00 47.62 205 ASP A O 1
ATOM 1621 N N . GLU A 1 206 ? -8.993 -6.928 42.490 1.00 47.38 206 GLU A N 1
ATOM 1622 C CA . GLU A 1 206 ? -8.102 -7.774 43.309 1.00 47.38 206 GLU A CA 1
ATOM 1623 C C . GLU A 1 206 ? -8.809 -8.547 44.446 1.00 47.38 206 GLU A C 1
ATOM 1625 O O . GLU A 1 206 ? -8.172 -9.356 45.119 1.00 47.38 206 GLU A O 1
ATOM 1630 N N . THR A 1 207 ? -10.123 -8.391 44.670 1.00 48.00 207 THR A N 1
ATOM 1631 C CA . THR A 1 207 ? -10.773 -8.962 45.879 1.00 48.00 207 THR A CA 1
ATOM 1632 C C . THR A 1 207 ? -11.817 -10.057 45.628 1.00 48.00 207 THR A C 1
ATOM 1634 O O . THR A 1 207 ? -12.724 -10.239 46.438 1.00 48.00 207 THR A O 1
ATOM 1637 N N . THR A 1 208 ? -11.743 -10.836 44.541 1.00 46.41 208 THR A N 1
ATOM 1638 C CA . THR A 1 208 ? -12.629 -12.022 44.408 1.00 46.41 208 THR A CA 1
ATOM 1639 C C . THR A 1 208 ? -12.056 -13.187 43.593 1.00 46.41 208 THR A C 1
ATOM 1641 O O . THR A 1 208 ? -12.780 -13.883 42.894 1.00 46.41 208 THR A O 1
ATOM 1644 N N . ALA A 1 209 ? -10.758 -13.476 43.731 1.00 43.53 209 ALA A N 1
ATOM 1645 C CA . ALA A 1 209 ? -10.183 -14.770 43.320 1.00 43.53 209 ALA A CA 1
ATOM 1646 C C . ALA A 1 209 ? -9.760 -15.653 44.514 1.00 43.53 209 ALA A C 1
ATOM 1648 O O . ALA A 1 209 ? -9.064 -16.653 44.353 1.00 43.53 209 ALA A O 1
ATOM 1649 N N . ALA A 1 210 ? -10.216 -15.324 45.726 1.00 46.34 210 ALA A N 1
ATOM 1650 C CA . ALA A 1 210 ? -10.174 -16.218 46.875 1.00 46.34 210 ALA A CA 1
ATOM 1651 C C . ALA A 1 210 ? -11.550 -16.880 47.028 1.00 46.34 210 ALA A C 1
ATOM 1653 O O . ALA A 1 210 ? -12.443 -16.277 47.602 1.00 46.34 210 ALA A O 1
ATOM 1654 N N . ILE A 1 211 ? -11.730 -18.064 46.435 1.00 47.97 211 ILE A N 1
ATOM 1655 C CA . ILE A 1 211 ? -12.453 -19.261 46.926 1.00 47.97 211 ILE A CA 1
ATOM 1656 C C . ILE A 1 211 ? -12.513 -20.231 45.732 1.00 47.97 211 ILE A C 1
ATOM 1658 O O . ILE A 1 211 ? -13.496 -20.345 45.010 1.00 47.97 211 ILE A O 1
ATOM 1662 N N . ALA A 1 212 ? -11.411 -20.940 45.516 1.00 42.72 212 ALA A N 1
ATOM 1663 C CA . ALA A 1 212 ? -11.420 -22.263 44.899 1.00 42.72 212 ALA A CA 1
ATOM 1664 C C . ALA A 1 212 ? -10.301 -23.094 45.542 1.00 42.72 212 ALA A C 1
ATOM 1666 O O . ALA A 1 212 ? -9.455 -23.681 44.876 1.00 42.72 212 ALA A O 1
ATOM 1667 N N . GLN A 1 213 ? -10.283 -23.118 46.880 1.00 38.47 213 GLN A N 1
ATOM 1668 C CA . GLN A 1 213 ? -9.607 -24.181 47.616 1.00 38.47 213 GLN A CA 1
ATOM 1669 C C . GLN A 1 213 ? -10.427 -25.459 47.418 1.00 38.47 213 GLN A C 1
ATOM 1671 O O . GLN A 1 213 ? -11.347 -25.738 48.181 1.00 38.47 213 GLN A O 1
ATOM 1676 N N . THR A 1 214 ? -10.105 -26.233 46.383 1.00 39.78 214 THR A N 1
ATOM 1677 C CA . THR A 1 214 ? -10.366 -27.673 46.435 1.00 39.78 214 THR A CA 1
ATOM 1678 C C . THR A 1 214 ? -9.122 -28.316 47.020 1.00 39.78 214 THR A C 1
ATOM 1680 O O . THR A 1 214 ? -8.046 -28.295 46.426 1.00 39.78 214 THR A O 1
ATOM 1683 N N . ALA A 1 215 ? -9.287 -28.804 48.242 1.00 50.69 215 ALA A N 1
ATOM 1684 C CA . ALA A 1 215 ? -8.306 -29.533 49.012 1.00 50.69 215 ALA A CA 1
ATOM 1685 C C . ALA A 1 215 ? -7.712 -30.704 48.213 1.00 50.69 215 ALA A C 1
ATOM 1687 O O . ALA A 1 215 ? -8.429 -31.626 47.830 1.00 50.69 215 ALA A O 1
ATOM 1688 N N . VAL A 1 216 ? -6.389 -30.694 48.035 1.00 39.72 216 VAL A N 1
ATOM 1689 C CA . VAL A 1 216 ? -5.593 -31.917 47.918 1.00 39.72 216 VAL A CA 1
ATOM 1690 C C . VAL A 1 216 ? -4.416 -31.797 48.886 1.00 39.72 216 VAL A C 1
ATOM 1692 O O . VAL A 1 216 ? -3.682 -30.814 48.927 1.00 39.72 216 VAL A O 1
ATOM 1695 N N . GLU A 1 217 ? -4.342 -32.807 49.730 1.00 40.88 217 GLU A N 1
ATOM 1696 C CA . GLU A 1 217 ? -3.575 -32.988 50.956 1.00 40.88 217 GLU A CA 1
ATOM 1697 C C . GLU A 1 217 ? -2.053 -33.127 50.722 1.00 40.88 217 GLU A C 1
ATOM 1699 O O . GLU A 1 217 ? -1.643 -33.963 49.913 1.00 40.88 217 GLU A O 1
ATOM 1704 N N . PRO A 1 218 ? -1.168 -32.383 51.425 1.00 41.19 218 PRO A N 1
ATOM 1705 C CA . PRO A 1 218 ? 0.268 -32.621 51.336 1.00 41.19 218 PRO A CA 1
ATOM 1706 C C . PRO A 1 218 ? 0.692 -33.738 52.301 1.00 41.19 218 PRO A C 1
ATOM 1708 O O . PRO A 1 218 ? 0.760 -33.567 53.522 1.00 41.19 218 PRO A O 1
ATOM 1711 N N . LYS A 1 219 ? 1.034 -34.896 51.730 1.00 40.06 219 LYS A N 1
ATOM 1712 C CA . LYS A 1 219 ? 1.676 -36.015 52.428 1.00 40.06 219 LYS A CA 1
ATOM 1713 C C . LYS A 1 219 ? 3.066 -35.592 52.926 1.00 40.06 219 LYS A C 1
ATOM 1715 O O . LYS A 1 219 ? 3.998 -35.421 52.146 1.00 40.06 219 LYS A O 1
ATOM 1720 N N . ARG A 1 220 ? 3.192 -35.428 54.246 1.00 43.44 220 ARG A N 1
ATOM 1721 C CA . ARG A 1 220 ? 4.459 -35.254 54.978 1.00 43.44 220 ARG A CA 1
ATOM 1722 C C . ARG A 1 220 ? 5.377 -36.470 54.809 1.00 43.44 220 ARG A C 1
ATOM 1724 O O . ARG A 1 220 ? 4.871 -37.589 54.840 1.00 43.44 220 ARG A O 1
ATOM 1731 N N . LEU A 1 221 ? 6.695 -36.225 54.757 1.00 44.06 221 LEU A N 1
ATOM 1732 C CA . LEU A 1 221 ? 7.816 -36.935 55.430 1.00 44.06 221 LEU A CA 1
ATOM 1733 C C . LEU A 1 221 ? 9.163 -36.548 54.759 1.00 44.06 221 LEU A C 1
ATOM 1735 O O . LEU A 1 221 ? 9.158 -36.159 53.597 1.00 44.06 221 LEU A O 1
ATOM 1739 N N . PRO A 1 222 ? 10.326 -36.701 55.422 1.00 46.34 222 PRO A N 1
ATOM 1740 C CA . PRO A 1 222 ? 10.783 -35.956 56.590 1.00 46.34 222 PRO A CA 1
ATOM 1741 C C . PRO A 1 222 ? 12.098 -35.194 56.319 1.00 46.34 222 PRO A C 1
ATOM 1743 O O . PRO A 1 222 ? 12.862 -35.490 55.404 1.00 46.34 222 PRO A O 1
ATOM 1746 N N . ALA A 1 223 ? 12.392 -34.238 57.197 1.00 46.94 223 ALA A N 1
ATOM 1747 C CA . ALA A 1 223 ? 13.689 -33.591 57.290 1.00 46.94 223 ALA A CA 1
ATOM 1748 C C . ALA A 1 223 ? 14.795 -34.598 57.646 1.00 46.94 223 ALA A C 1
ATOM 1750 O O . ALA A 1 223 ? 14.742 -35.244 58.689 1.00 46.94 223 ALA A O 1
ATOM 1751 N N . SER A 1 224 ? 15.805 -34.707 56.791 1.00 41.56 224 SER A N 1
ATOM 1752 C CA . SER A 1 224 ? 17.231 -34.708 57.144 1.00 41.56 224 SER A CA 1
ATOM 1753 C C . SER A 1 224 ? 18.024 -35.003 55.876 1.00 41.56 224 SER A C 1
ATOM 1755 O O . SER A 1 224 ? 17.758 -36.000 55.225 1.00 41.56 224 SER A O 1
ATOM 1757 N N . ILE A 1 225 ? 18.971 -34.141 55.516 1.00 40.84 225 ILE A N 1
ATOM 1758 C CA . ILE A 1 225 ? 20.316 -34.517 55.064 1.00 40.84 225 ILE A CA 1
ATOM 1759 C C . ILE A 1 225 ? 21.166 -33.244 55.100 1.00 40.84 225 ILE A C 1
ATOM 1761 O O . ILE A 1 225 ? 20.700 -32.132 54.873 1.00 40.84 225 ILE A O 1
ATOM 1765 N N . ARG A 1 226 ? 22.392 -33.464 55.559 1.00 34.84 226 ARG A N 1
ATOM 1766 C CA . ARG A 1 226 ? 23.348 -32.527 56.133 1.00 34.84 226 ARG A CA 1
ATOM 1767 C C . ARG A 1 226 ? 23.839 -31.472 55.146 1.00 34.84 226 ARG A C 1
ATOM 1769 O O . ARG A 1 226 ? 24.113 -31.767 53.990 1.00 34.84 226 ARG A O 1
ATOM 1776 N N . VAL A 1 227 ? 24.049 -30.282 55.700 1.00 37.38 227 VAL A N 1
ATOM 1777 C CA . VAL A 1 227 ? 24.963 -29.258 55.196 1.00 37.38 227 VAL A CA 1
ATOM 1778 C C . VAL A 1 227 ? 26.368 -29.855 55.095 1.00 37.38 227 VAL A C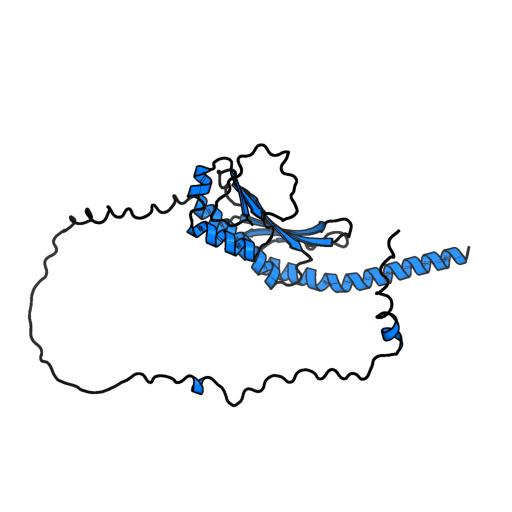 1
ATOM 1780 O O . VAL A 1 227 ? 26.891 -30.379 56.081 1.00 37.38 227 VAL A O 1
ATOM 1783 N N . THR A 1 228 ? 26.976 -29.738 53.921 1.00 33.84 228 THR A N 1
ATOM 1784 C CA . THR A 1 228 ? 28.430 -29.731 53.752 1.00 33.84 228 THR A CA 1
ATOM 1785 C C . THR A 1 228 ? 28.798 -28.481 52.974 1.00 33.84 228 THR A C 1
ATOM 1787 O O . THR A 1 228 ? 28.310 -28.281 51.863 1.00 33.84 228 THR A O 1
ATOM 1790 N N . ASP A 1 229 ? 29.632 -27.658 53.603 1.00 42.12 229 ASP A N 1
ATOM 1791 C CA . ASP A 1 229 ? 30.383 -26.570 52.990 1.00 42.12 229 ASP A CA 1
ATOM 1792 C C . ASP A 1 229 ? 31.125 -27.053 51.741 1.00 42.12 229 ASP A C 1
ATOM 1794 O O . ASP A 1 229 ? 31.841 -28.056 51.780 1.00 42.12 229 ASP A O 1
ATOM 1798 N N . ALA A 1 230 ? 30.998 -26.284 50.666 1.00 35.06 230 ALA A N 1
ATOM 1799 C CA . ALA A 1 230 ? 31.979 -26.216 49.597 1.00 35.06 230 ALA A CA 1
ATOM 1800 C C . ALA A 1 230 ? 31.968 -24.784 49.050 1.00 35.06 230 ALA A C 1
ATOM 1802 O O . ALA A 1 230 ? 31.127 -24.389 48.247 1.00 35.06 230 ALA A O 1
ATOM 1803 N N . SER A 1 231 ? 32.902 -24.008 49.592 1.00 45.00 231 SER A N 1
ATOM 1804 C CA . SER A 1 231 ? 33.539 -22.866 48.949 1.00 45.00 231 SER A CA 1
ATOM 1805 C C . SER A 1 231 ? 33.886 -23.165 47.484 1.00 45.00 231 SER A C 1
ATOM 1807 O O . SER A 1 231 ? 34.326 -24.274 47.185 1.00 45.00 231 SER A O 1
ATOM 1809 N N . GLU A 1 232 ? 33.815 -22.110 46.662 1.00 39.16 232 GLU A N 1
ATOM 1810 C CA . GLU A 1 232 ? 34.632 -21.838 45.464 1.00 39.16 232 GLU A CA 1
ATOM 1811 C C . GLU A 1 232 ? 33.922 -21.856 44.095 1.00 39.16 232 GLU A C 1
ATOM 1813 O O . GLU A 1 232 ? 33.240 -22.808 43.731 1.00 39.16 232 GLU A O 1
ATOM 1818 N N . SER A 1 233 ? 34.218 -20.797 43.319 1.00 40.53 233 SER A N 1
ATOM 1819 C CA . SER A 1 233 ? 34.029 -20.636 41.864 1.00 40.53 233 SER A CA 1
ATOM 1820 C C . SER A 1 233 ? 32.596 -20.341 41.368 1.00 40.53 233 SER A C 1
ATOM 1822 O O . SER A 1 233 ? 31.666 -21.065 41.673 1.00 40.53 233 SER A O 1
ATOM 1824 N N . GLU A 1 234 ? 32.273 -19.296 40.599 1.00 44.94 234 GLU A N 1
ATOM 1825 C CA . GLU A 1 234 ? 33.059 -18.405 39.743 1.00 44.94 234 GLU A CA 1
ATOM 1826 C C . GLU A 1 234 ? 32.407 -17.012 39.710 1.00 44.94 234 GLU A C 1
ATOM 1828 O O . GLU A 1 234 ? 31.205 -16.853 39.493 1.00 44.94 234 GLU A O 1
ATOM 1833 N N . ARG A 1 235 ? 33.228 -15.975 39.900 1.00 42.94 235 ARG A N 1
ATOM 1834 C CA . ARG A 1 235 ? 32.897 -14.604 39.504 1.00 42.94 235 ARG A CA 1
ATOM 1835 C C . ARG A 1 235 ? 32.825 -14.556 37.979 1.00 42.94 235 ARG A C 1
ATOM 1837 O O . ARG A 1 235 ? 33.819 -14.850 37.323 1.00 42.94 235 ARG A O 1
ATOM 1844 N N . ALA A 1 236 ? 31.701 -14.105 37.432 1.00 42.50 236 ALA A N 1
ATOM 1845 C CA . ALA A 1 236 ? 31.645 -13.652 36.048 1.00 42.50 236 ALA A CA 1
ATOM 1846 C C . ALA A 1 236 ? 32.668 -12.512 35.839 1.00 42.50 236 ALA A C 1
ATOM 1848 O O . ALA A 1 236 ? 32.680 -11.569 36.641 1.00 42.50 236 ALA A O 1
ATOM 1849 N N . PRO A 1 237 ? 33.534 -12.566 34.812 1.00 46.09 237 PRO A N 1
ATOM 1850 C CA . PRO A 1 237 ? 34.405 -11.449 34.493 1.00 46.09 237 PRO A CA 1
ATOM 1851 C C . PRO A 1 237 ? 33.579 -10.328 33.856 1.00 46.09 237 PRO A C 1
ATOM 1853 O O . PRO A 1 237 ? 32.835 -10.531 32.898 1.00 46.09 237 PRO A O 1
ATOM 1856 N N . SER A 1 238 ? 33.720 -9.124 34.400 1.00 47.34 238 SER A N 1
ATOM 1857 C CA . SER A 1 238 ? 33.302 -7.890 33.746 1.00 47.34 238 SER A CA 1
ATOM 1858 C C . SER A 1 238 ? 34.169 -7.676 32.503 1.00 47.34 238 SER A C 1
ATOM 1860 O O . SER A 1 238 ? 35.353 -7.369 32.633 1.00 47.34 238 SER A O 1
ATOM 1862 N N . LEU A 1 239 ? 33.588 -7.850 31.317 1.00 44.47 239 LEU A N 1
ATOM 1863 C CA . LEU A 1 239 ? 34.208 -7.482 30.044 1.00 44.47 239 LEU A CA 1
ATOM 1864 C C . LEU A 1 239 ? 34.321 -5.954 29.959 1.00 44.47 239 LEU A C 1
ATOM 1866 O O . LEU A 1 239 ? 33.318 -5.239 29.996 1.00 44.47 239 LEU A O 1
ATOM 1870 N N . SER A 1 240 ? 35.552 -5.459 29.879 1.00 58.88 240 SER A N 1
ATOM 1871 C CA . SER A 1 240 ? 35.865 -4.059 29.599 1.00 58.88 240 SER A CA 1
ATOM 1872 C C . SER A 1 240 ? 35.636 -3.730 28.123 1.00 58.88 240 SER A C 1
ATOM 1874 O O . SER A 1 240 ? 35.935 -4.532 27.242 1.00 58.88 240 SER A O 1
ATOM 1876 N N . MET A 1 241 ? 35.156 -2.512 27.861 1.00 49.78 241 MET A N 1
ATOM 1877 C CA . MET A 1 241 ? 34.831 -1.974 26.530 1.00 49.78 241 MET A CA 1
ATOM 1878 C C . MET A 1 241 ? 36.031 -1.928 25.553 1.00 49.78 241 MET A C 1
ATOM 1880 O O . MET A 1 241 ? 35.832 -1.767 24.354 1.00 49.78 241 MET A O 1
ATOM 1884 N N . ASP A 1 242 ? 37.263 -2.112 26.033 1.00 53.28 242 ASP A N 1
ATOM 1885 C CA . ASP A 1 242 ? 38.480 -2.131 25.207 1.00 53.28 242 ASP A CA 1
ATOM 1886 C C . ASP A 1 242 ? 38.711 -3.451 24.442 1.00 53.28 242 ASP A C 1
ATOM 1888 O O . ASP A 1 242 ? 39.564 -3.504 23.562 1.00 53.28 242 ASP A O 1
ATOM 1892 N N . GLU A 1 243 ? 37.939 -4.510 24.716 1.00 51.34 243 GLU A N 1
ATOM 1893 C CA . GLU A 1 243 ? 38.088 -5.818 24.045 1.00 51.34 243 GLU A CA 1
ATOM 1894 C C . GLU A 1 243 ? 37.165 -5.986 22.819 1.00 51.34 243 GLU A C 1
ATOM 1896 O O . GLU A 1 243 ? 37.175 -7.022 22.157 1.00 51.34 243 GLU A O 1
ATOM 1901 N N . LEU A 1 244 ? 36.375 -4.954 22.485 1.00 49.75 244 LEU A N 1
ATOM 1902 C CA . LEU A 1 244 ? 35.431 -4.953 21.356 1.00 49.75 244 LEU A CA 1
ATOM 1903 C C . LEU A 1 244 ? 35.976 -4.287 20.077 1.00 49.75 244 LEU A C 1
ATOM 1905 O O . LEU A 1 244 ? 35.251 -4.167 19.089 1.00 49.75 244 LEU A O 1
ATOM 1909 N N . LEU A 1 245 ? 37.236 -3.845 20.083 1.00 55.81 245 LEU A N 1
ATOM 1910 C CA . LEU A 1 245 ? 37.896 -3.223 18.936 1.00 55.81 245 LEU A CA 1
ATOM 1911 C C . LEU A 1 245 ? 38.939 -4.182 18.35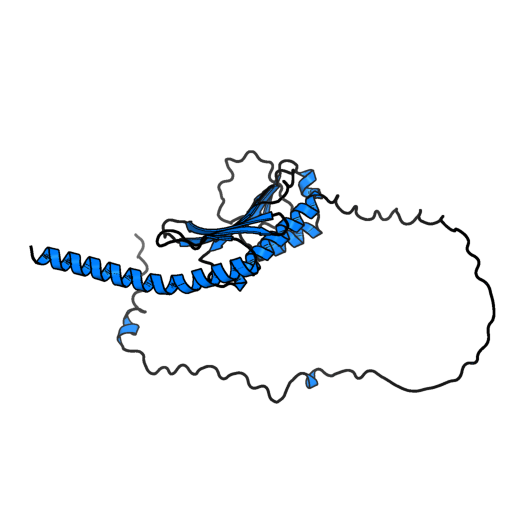6 1.00 55.81 245 LEU A C 1
ATOM 1913 O O . LEU A 1 245 ? 40.040 -4.321 18.881 1.00 55.81 245 LEU A O 1
ATOM 1917 N N . ASP A 1 246 ? 38.579 -4.840 17.254 1.00 54.88 246 ASP A N 1
ATOM 1918 C CA . ASP A 1 246 ? 39.494 -5.646 16.447 1.00 54.88 246 ASP A CA 1
ATOM 1919 C C . ASP A 1 246 ? 40.648 -4.762 15.914 1.00 54.88 246 ASP A C 1
ATOM 1921 O O . ASP A 1 246 ? 40.400 -3.851 15.114 1.00 54.88 246 ASP A O 1
ATOM 1925 N N . PRO A 1 247 ? 41.916 -5.004 16.309 1.00 54.22 247 PRO A N 1
ATOM 1926 C CA . PRO A 1 247 ? 43.064 -4.221 15.847 1.00 54.22 247 PRO A CA 1
ATOM 1927 C C . PRO A 1 247 ? 43.380 -4.427 14.351 1.00 54.22 247 PRO A C 1
ATOM 1929 O O . PRO A 1 247 ? 44.282 -3.777 13.818 1.00 54.22 247 PRO A O 1
ATOM 1932 N N . GLY A 1 248 ? 42.665 -5.326 13.663 1.00 55.53 248 GLY A N 1
ATOM 1933 C CA . GLY A 1 248 ? 42.812 -5.604 12.236 1.00 55.53 248 GLY A CA 1
ATOM 1934 C C . GLY A 1 248 ? 41.884 -4.816 11.307 1.00 55.53 248 GLY A C 1
ATOM 1935 O O . GLY A 1 248 ? 42.090 -4.852 10.089 1.00 55.53 248 GLY A O 1
ATOM 1936 N N . TRP A 1 249 ? 40.883 -4.092 11.821 1.00 56.69 249 TRP A N 1
ATOM 1937 C CA . TRP A 1 249 ? 39.947 -3.368 10.958 1.00 56.69 249 TRP A CA 1
ATOM 1938 C C . TRP A 1 249 ? 40.579 -2.089 10.395 1.00 56.69 249 TRP A C 1
ATOM 1940 O O . TRP A 1 249 ? 40.876 -1.136 11.115 1.00 56.69 249 TRP A O 1
ATOM 1950 N N . ARG A 1 250 ? 40.765 -2.049 9.071 1.00 57.62 250 ARG A N 1
ATOM 1951 C CA . ARG A 1 250 ? 41.021 -0.810 8.329 1.00 57.62 250 ARG A CA 1
ATOM 1952 C C . ARG A 1 250 ? 39.744 -0.415 7.590 1.00 57.62 250 ARG A C 1
ATOM 1954 O O . ARG A 1 250 ? 39.191 -1.267 6.892 1.00 57.62 250 ARG A O 1
ATOM 1961 N N . PRO A 1 251 ? 39.299 0.850 7.676 1.00 59.00 251 PRO A N 1
ATOM 1962 C CA . PRO A 1 251 ? 38.211 1.319 6.835 1.00 59.00 251 PRO A CA 1
ATOM 1963 C C . PRO A 1 251 ? 38.588 1.131 5.356 1.00 59.00 251 PRO A C 1
ATOM 1965 O O . PRO A 1 251 ? 39.767 1.275 5.001 1.00 59.00 251 PRO A O 1
ATOM 1968 N N . PRO A 1 252 ? 37.622 0.808 4.478 1.00 63.84 252 PRO A N 1
ATOM 1969 C CA . PRO A 1 252 ? 37.872 0.809 3.045 1.00 63.84 252 PRO A CA 1
ATOM 1970 C C . PRO A 1 252 ? 38.389 2.194 2.644 1.00 63.84 252 PRO A C 1
ATOM 1972 O O . PRO A 1 252 ? 37.803 3.212 3.018 1.00 63.84 252 PRO A O 1
ATOM 1975 N N . ARG A 1 253 ? 39.512 2.241 1.914 1.00 51.34 253 ARG A N 1
ATOM 1976 C CA . ARG A 1 253 ? 39.985 3.496 1.319 1.00 51.34 253 ARG A CA 1
ATOM 1977 C C . ARG A 1 253 ? 38.866 4.033 0.437 1.00 51.34 253 ARG A C 1
ATOM 1979 O O . ARG A 1 253 ? 38.346 3.298 -0.403 1.00 51.34 253 ARG A O 1
ATOM 1986 N N . GLN A 1 254 ? 38.500 5.293 0.654 1.00 54.44 254 GLN A N 1
ATOM 1987 C CA . GLN A 1 254 ? 37.651 6.010 -0.285 1.00 54.44 254 GLN A CA 1
ATOM 1988 C C . GLN A 1 254 ? 38.311 5.944 -1.670 1.00 54.44 254 GLN A C 1
ATOM 1990 O O . GLN A 1 254 ? 39.542 6.016 -1.743 1.00 54.44 254 GLN A O 1
ATOM 1995 N N . PRO A 1 255 ? 37.541 5.759 -2.752 1.00 55.75 255 PRO A N 1
ATOM 1996 C CA . PRO A 1 255 ? 38.088 5.939 -4.084 1.00 55.75 255 PRO A CA 1
ATOM 1997 C C . PRO A 1 255 ? 38.599 7.380 -4.182 1.00 55.75 255 PRO A C 1
ATOM 1999 O O . PRO A 1 255 ? 37.818 8.321 -4.057 1.00 55.75 255 PRO A O 1
ATOM 2002 N N . GLU A 1 256 ? 39.912 7.549 -4.346 1.00 48.50 256 GLU A N 1
ATOM 2003 C CA . GLU A 1 256 ? 40.474 8.807 -4.831 1.00 48.50 256 GLU A CA 1
ATOM 2004 C C . GLU A 1 256 ? 39.873 9.029 -6.217 1.00 48.50 256 GLU A C 1
ATOM 2006 O O . GLU A 1 256 ? 40.131 8.274 -7.155 1.00 48.50 256 GLU A O 1
ATOM 2011 N N . VAL A 1 257 ? 38.976 10.008 -6.304 1.00 50.16 257 VAL A N 1
ATOM 2012 C CA . VAL A 1 257 ? 38.492 10.520 -7.578 1.00 50.16 257 VAL A CA 1
ATOM 2013 C C . VAL A 1 257 ? 39.684 11.232 -8.200 1.00 50.16 257 VAL A C 1
ATOM 2015 O O . VAL A 1 257 ? 40.123 12.268 -7.709 1.00 50.16 257 VAL A O 1
ATOM 2018 N N . ASP A 1 258 ? 40.253 10.611 -9.224 1.00 45.78 258 ASP A N 1
ATOM 2019 C CA . ASP A 1 258 ? 41.289 11.203 -10.056 1.00 45.78 258 ASP A CA 1
ATOM 2020 C C . ASP A 1 258 ? 40.645 12.387 -10.798 1.00 45.78 258 ASP A C 1
ATOM 2022 O O . ASP A 1 258 ? 39.851 12.195 -11.719 1.00 45.78 258 ASP A O 1
ATOM 2026 N N . GLU A 1 259 ? 40.914 13.621 -10.358 1.00 52.56 259 GLU A N 1
ATOM 2027 C CA . GLU A 1 259 ? 40.434 14.868 -10.984 1.00 52.56 259 GLU A CA 1
ATOM 2028 C C . GLU A 1 259 ? 41.162 15.165 -12.312 1.00 52.56 259 GLU A C 1
ATOM 2030 O O . GLU A 1 259 ? 41.478 16.311 -12.635 1.00 52.56 259 GLU A O 1
ATOM 2035 N N . THR A 1 260 ? 41.445 14.130 -13.100 1.00 54.56 260 THR A N 1
ATOM 2036 C CA . THR A 1 260 ? 42.259 14.235 -14.310 1.00 54.56 260 THR A CA 1
ATOM 2037 C C . THR A 1 260 ? 41.542 13.664 -15.530 1.00 54.56 260 THR A C 1
ATOM 2039 O O . THR A 1 260 ? 42.118 12.874 -16.264 1.00 54.56 260 THR A O 1
ATOM 2042 N N . ASP A 1 261 ? 40.287 14.062 -15.755 1.00 54.06 261 ASP A N 1
ATOM 2043 C CA . ASP A 1 261 ? 39.717 14.170 -17.108 1.00 54.06 261 ASP A CA 1
ATOM 2044 C C . ASP A 1 261 ? 38.372 14.919 -17.065 1.00 54.06 261 ASP A C 1
ATOM 2046 O O . ASP A 1 261 ? 37.294 14.329 -17.067 1.00 54.06 261 ASP A O 1
ATOM 2050 N N . MET A 1 262 ? 38.417 16.251 -16.982 1.00 44.66 262 MET A N 1
ATOM 2051 C CA . MET A 1 262 ? 37.272 17.075 -17.372 1.00 44.66 262 MET A CA 1
ATOM 2052 C C . MET A 1 262 ? 37.671 17.924 -18.571 1.00 44.66 262 MET A C 1
ATOM 2054 O O . MET A 1 262 ? 38.432 18.886 -18.456 1.00 44.66 262 MET A O 1
ATOM 2058 N N . SER A 1 263 ? 37.151 17.540 -19.732 1.00 58.19 263 SER A N 1
ATOM 2059 C CA . SER A 1 263 ? 37.170 18.322 -20.964 1.00 58.19 263 SER A CA 1
ATOM 2060 C C . SER A 1 263 ? 36.522 19.697 -20.752 1.00 58.19 263 SER A C 1
ATOM 2062 O O . SER A 1 263 ? 35.490 19.811 -20.092 1.00 58.19 263 SER A O 1
ATOM 2064 N N . GLU A 1 264 ? 37.111 20.740 -21.347 1.00 55.91 264 GLU A N 1
ATOM 2065 C CA . GLU A 1 264 ? 36.719 22.157 -21.210 1.00 55.91 264 GLU A CA 1
ATOM 2066 C C . GLU A 1 264 ? 35.247 22.476 -21.557 1.00 55.91 264 GLU A C 1
ATOM 2068 O O . GLU A 1 264 ? 34.773 23.561 -21.226 1.00 55.91 264 GLU A O 1
ATOM 2073 N N . GLU A 1 265 ? 34.494 21.554 -22.162 1.00 54.78 265 GLU A N 1
ATOM 2074 C CA . GLU A 1 265 ? 33.084 21.759 -22.524 1.00 54.78 265 GLU A CA 1
ATOM 2075 C C . GLU A 1 265 ? 32.109 21.688 -21.335 1.00 54.78 265 GLU A C 1
ATOM 2077 O O . GLU A 1 265 ? 31.077 22.353 -21.369 1.00 54.78 265 GLU A O 1
ATOM 2082 N N . GLU A 1 266 ? 32.434 20.986 -20.242 1.00 51.53 266 GLU A N 1
ATOM 2083 C CA . GLU A 1 266 ? 31.507 20.843 -19.099 1.00 51.53 266 GLU A CA 1
ATOM 2084 C C . GLU A 1 266 ? 31.582 22.021 -18.104 1.00 51.53 266 GLU A C 1
ATOM 2086 O O . GLU A 1 266 ? 30.725 22.191 -17.239 1.00 51.53 266 GLU A O 1
ATOM 2091 N N . ARG A 1 267 ? 32.573 22.911 -18.256 1.00 48.75 267 ARG A N 1
ATOM 2092 C CA . ARG A 1 267 ? 32.693 24.132 -17.438 1.00 48.75 267 ARG A CA 1
ATOM 2093 C C . ARG A 1 267 ? 31.755 25.264 -17.865 1.00 48.75 267 ARG A C 1
ATOM 2095 O O . ARG A 1 267 ? 31.579 26.201 -17.093 1.00 48.75 267 ARG A O 1
ATOM 2102 N N . VAL A 1 268 ? 31.149 25.200 -19.053 1.00 51.94 268 VAL A N 1
ATOM 2103 C CA . VAL A 1 268 ? 30.322 26.302 -19.586 1.00 51.94 268 VAL A CA 1
ATOM 2104 C C . VAL A 1 268 ? 28.850 26.208 -19.151 1.00 51.94 268 VAL A C 1
ATOM 2106 O O . VAL A 1 268 ? 28.171 27.230 -19.096 1.00 51.94 268 VAL A O 1
ATOM 2109 N N . GLU A 1 269 ? 28.347 25.033 -18.756 1.00 48.88 269 GLU A N 1
ATOM 2110 C CA . GLU A 1 269 ? 26.947 24.896 -18.305 1.00 48.88 269 GLU A CA 1
ATOM 2111 C C . GLU A 1 269 ? 26.716 25.259 -16.828 1.00 48.88 269 GLU A C 1
ATOM 2113 O O . GLU A 1 269 ? 25.590 25.582 -16.450 1.00 48.88 269 GLU A O 1
ATOM 2118 N N . ALA A 1 270 ? 27.761 25.296 -15.996 1.00 47.16 270 ALA A N 1
ATOM 2119 C CA . ALA A 1 270 ? 27.621 25.633 -14.576 1.00 47.16 270 ALA A CA 1
ATOM 2120 C C . ALA A 1 270 ? 27.424 27.142 -14.302 1.00 47.16 270 ALA A C 1
ATOM 2122 O O . ALA A 1 270 ? 26.873 27.499 -13.262 1.00 47.16 270 ALA A O 1
ATOM 2123 N N . ASP A 1 271 ? 27.805 28.026 -15.233 1.00 41.91 271 ASP A N 1
ATOM 2124 C CA . ASP A 1 271 ? 27.689 29.490 -15.075 1.00 41.91 271 ASP A CA 1
ATOM 2125 C C . ASP A 1 271 ? 26.409 30.092 -15.700 1.00 41.91 271 ASP A C 1
ATOM 2127 O O . ASP A 1 271 ? 26.145 31.288 -15.569 1.00 41.91 271 ASP A O 1
ATOM 2131 N N . ALA A 1 272 ? 25.564 29.286 -16.356 1.00 48.09 272 ALA A N 1
ATOM 2132 C CA . ALA A 1 272 ? 24.362 29.776 -17.043 1.00 48.09 272 ALA A CA 1
ATOM 2133 C C . ALA A 1 272 ? 23.088 29.826 -16.166 1.00 48.09 272 ALA A C 1
ATOM 2135 O O . ALA A 1 272 ? 22.051 30.304 -16.626 1.00 48.09 272 ALA A O 1
ATOM 2136 N N . VAL A 1 273 ? 23.137 29.360 -14.910 1.00 50.22 273 VAL A N 1
ATOM 2137 C CA . VAL A 1 273 ? 21.941 29.173 -14.053 1.00 50.22 273 VAL A CA 1
ATOM 2138 C C . VAL A 1 273 ? 21.748 30.288 -13.004 1.00 50.22 273 VAL A C 1
ATOM 2140 O O . VAL A 1 273 ? 20.820 30.235 -12.203 1.00 50.22 273 VAL A O 1
ATOM 2143 N N . ILE A 1 274 ? 22.550 31.361 -13.026 1.00 50.56 274 ILE A N 1
ATOM 2144 C CA . ILE A 1 274 ? 22.357 32.530 -12.142 1.00 50.56 274 ILE A CA 1
ATOM 2145 C C . ILE A 1 274 ? 22.011 33.773 -12.972 1.00 50.56 274 ILE A C 1
ATOM 2147 O O . ILE A 1 274 ? 22.812 34.690 -13.138 1.00 50.56 274 ILE A O 1
ATOM 2151 N N . GLN A 1 275 ? 20.787 33.828 -13.495 1.00 43.62 275 GLN A N 1
ATOM 2152 C CA . GLN A 1 275 ? 20.142 35.103 -13.820 1.00 43.62 275 GLN A CA 1
ATOM 2153 C C . GLN A 1 275 ? 18.750 35.133 -13.191 1.00 43.62 275 GLN A C 1
ATOM 2155 O O . GLN A 1 275 ? 17.790 34.582 -13.724 1.00 43.62 275 GLN A O 1
ATOM 2160 N N . GLU A 1 276 ? 18.647 35.789 -12.036 1.00 54.53 276 GLU A N 1
ATOM 2161 C CA . GLU A 1 276 ? 17.360 36.188 -11.468 1.00 54.53 276 GLU A CA 1
ATOM 2162 C C . GLU A 1 276 ? 16.706 37.271 -12.348 1.00 54.53 276 GLU A C 1
ATOM 2164 O O . GLU A 1 276 ? 17.393 38.191 -12.813 1.00 54.53 276 GLU A O 1
ATOM 2169 N N . PRO A 1 277 ? 15.380 37.232 -12.571 1.00 55.44 277 PRO A N 1
ATOM 2170 C CA . PRO A 1 277 ? 14.692 38.306 -13.267 1.00 55.44 277 PRO A CA 1
ATOM 2171 C C . PRO A 1 277 ? 14.560 39.548 -12.372 1.00 55.44 277 PRO A C 1
ATOM 2173 O O . PRO A 1 277 ? 14.066 39.502 -11.246 1.00 55.44 277 PRO A O 1
ATOM 2176 N N . LYS A 1 278 ? 14.971 40.692 -12.924 1.00 45.09 278 LYS A N 1
ATOM 2177 C CA . LYS A 1 278 ? 14.821 42.031 -12.341 1.00 45.09 278 LYS A CA 1
ATOM 2178 C C . LYS A 1 278 ? 13.329 42.393 -12.182 1.00 45.09 278 LYS A C 1
ATOM 2180 O O . LYS A 1 278 ? 12.583 42.218 -13.147 1.00 45.09 278 LYS A O 1
ATOM 2185 N N . PRO A 1 279 ? 12.883 42.933 -11.032 1.00 54.16 279 PRO A N 1
ATOM 2186 C CA . PRO A 1 279 ? 11.484 43.307 -10.845 1.00 54.16 279 PRO A CA 1
ATOM 2187 C C . PRO A 1 279 ? 11.136 44.593 -11.613 1.00 54.16 279 PRO A C 1
ATOM 2189 O O . PRO A 1 279 ? 11.971 45.497 -11.733 1.00 54.16 279 PRO A O 1
ATOM 2192 N N . ALA A 1 280 ? 9.902 44.643 -12.123 1.00 55.78 280 ALA A N 1
ATOM 2193 C CA . ALA A 1 280 ? 9.258 45.816 -12.718 1.00 55.78 280 ALA A CA 1
ATOM 2194 C C . ALA A 1 280 ? 8.423 46.574 -11.679 1.00 55.78 280 ALA A C 1
ATOM 2196 O O . ALA A 1 280 ? 7.856 45.902 -10.786 1.00 55.78 280 ALA A O 1
#

Foldseek 3Di:
DVVVVVVVVVVVVVVVVVLVVVVVLLVLQLVLQVLLCVVQVWDWPSADPPAHIKTWDDDPQWTWIWGWAFDDPVRFIKIKIKTFFNDFLPWFKKKWFDDPPCPPPPDDPFDWDDDVPLPDTMTITTPHVVLVPQLCDPVNSVVVVVLCVVQPGWIDGRTMIMGIGGHRDRHNVVSNVVNVSRVVVSVSSVVSSPDGRPDPPPPPPPPPPPDDPPDDDDDDDDDDDDDDDDDDDDDDDDDDPVVPDDPPDDDPDDPPPPPPDDDPPVVPVVPPPPDDDDDD

pLDDT: mean 74.29, std 21.52, range [33.84, 98.75]